Protein 6IWY (pdb70)

B-factor: mean 59.83, std 14.46, range [27.15, 127.88]

Organism: Helicobacter pylori (strain ATCC 700392 / 26695) (NCBI:txid85962)

Structure (mmCIF, N/CA/C/O backbone):
data_6IWY
#
_entry.id   6IWY
#
_cell.length_a   54.510
_cell.length_b   75.891
_cell.length_c   133.096
_cell.angle_alpha   90.00
_cell.angle_beta   90.00
_cell.angle_gamma   90.00
#
_symmetry.space_group_name_H-M   'P 2 2 21'
#
loop_
_entity.id
_entity.type
_entity.pdbx_description
1 polymer 'Flagellar hook-associated protein 2'
2 water water
#
loop_
_atom_site.group_PDB
_atom_site.id
_atom_site.type_symbol
_atom_site.label_atom_id
_atom_site.label_alt_id
_atom_site.label_comp_id
_atom_site.label_asym_id
_atom_site.label_entity_id
_atom_site.label_seq_id
_atom_site.pdbx_PDB_ins_code
_atom_site.Cartn_x
_atom_site.Cartn_y
_atom_site.Cartn_z
_atom_site.occupancy
_atom_site.B_iso_or_equiv
_atom_site.auth_seq_id
_atom_site.auth_comp_id
_atom_site.auth_asym_id
_atom_site.auth_atom_id
_atom_site.pdbx_PDB_model_num
ATOM 1 N N . VAL A 1 12 ? 10.157 60.673 6.385 1.00 85.37 80 VAL A N 1
ATOM 2 C CA . VAL A 1 12 ? 10.915 61.551 7.331 1.00 81.39 80 VAL A CA 1
ATOM 3 C C . VAL A 1 12 ? 12.298 61.951 6.783 1.00 84.07 80 VAL A C 1
ATOM 4 O O . VAL A 1 12 ? 13.053 61.115 6.264 1.00 88.17 80 VAL A O 1
ATOM 6 N N . THR A 1 13 ? 12.630 63.231 6.920 1.00 83.16 81 THR A N 1
ATOM 7 C CA . THR A 1 13 ? 13.924 63.755 6.460 1.00 87.05 81 THR A CA 1
ATOM 8 C C . THR A 1 13 ? 14.921 63.843 7.616 1.00 86.27 81 THR A C 1
ATOM 9 O O . THR A 1 13 ? 14.537 63.977 8.770 1.00 81.65 81 THR A O 1
ATOM 13 N N . GLY A 1 14 ? 16.210 63.777 7.301 1.00 92.01 82 GLY A N 1
ATOM 14 C CA . GLY A 1 14 ? 17.252 63.830 8.333 1.00 93.12 82 GLY A CA 1
ATOM 15 C C . GLY A 1 14 ? 17.238 62.597 9.221 1.00 91.23 82 GLY A C 1
ATOM 16 O O . GLY A 1 14 ? 16.878 61.515 8.764 1.00 92.67 82 GLY A O 1
ATOM 17 N N . ASP A 1 15 ? 17.627 62.755 10.486 1.00 89.24 83 ASP A N 1
ATOM 18 C CA . ASP A 1 15 ? 17.769 61.617 11.404 1.00 88.48 83 ASP A CA 1
ATOM 19 C C . ASP A 1 15 ? 17.134 61.861 12.788 1.00 82.47 83 ASP A C 1
ATOM 20 O O . ASP A 1 15 ? 17.396 61.114 13.729 1.00 82.90 83 ASP A O 1
ATOM 25 N N . ALA A 1 16 ? 16.285 62.876 12.910 1.00 78.40 84 ALA A N 1
ATOM 26 C CA . ALA A 1 16 ? 15.854 63.358 14.216 1.00 73.89 84 ALA A CA 1
ATOM 27 C C . ALA A 1 16 ? 14.680 62.574 14.813 1.00 69.99 84 ALA A C 1
ATOM 28 O O . ALA A 1 16 ? 14.484 62.580 16.044 1.00 67.41 84 ALA A O 1
ATOM 30 N N . LEU A 1 17 ? 13.874 61.942 13.954 1.00 69.70 85 LEU A N 1
ATOM 31 C CA . LEU A 1 17 ? 12.747 61.146 14.424 1.00 67.14 85 LEU A CA 1
ATOM 32 C C . LEU A 1 17 ? 12.268 60.136 13.390 1.00 70.19 85 LEU A C 1
ATOM 33 O O . LEU A 1 17 ? 12.523 60.279 12.189 1.00 72.48 85 LEU A O 1
ATOM 38 N N . SER A 1 18 ? 11.557 59.122 13.878 1.00 70.78 86 SER A N 1
ATOM 39 C CA . SER A 1 18 ? 10.951 58.092 13.023 1.00 75.51 86 SER A CA 1
ATOM 40 C C . SER A 1 18 ? 9.439 57.964 13.280 1.00 75.53 86 SER A C 1
ATOM 41 O O . SER A 1 18 ? 9.026 57.665 14.388 1.00 74.43 86 SER A O 1
ATOM 44 N N . ALA A 1 19 ? 8.634 58.171 12.243 1.00 77.90 87 ALA A N 1
ATOM 45 C CA . ALA A 1 19 ? 7.179 58.143 12.361 1.00 80.02 87 ALA A CA 1
ATOM 46 C C . ALA A 1 19 ? 6.541 56.908 11.707 1.00 87.03 87 ALA A C 1
ATOM 47 O O . ALA A 1 19 ? 7.041 56.414 10.697 1.00 90.57 87 ALA A O 1
ATOM 49 N N . SER A 1 20 ? 5.431 56.436 12.285 1.00 90.28 88 SER A N 1
ATOM 50 C CA . SER A 1 20 ? 4.737 55.209 11.843 1.00 98.67 88 SER A CA 1
ATOM 51 C C . SER A 1 20 ? 3.536 55.571 10.997 1.00 103.44 88 SER A C 1
ATOM 52 O O . SER A 1 20 ? 2.765 56.442 11.378 1.00 102.00 88 SER A O 1
ATOM 54 N N . ASP A 1 29 ? 2.337 66.400 5.227 1.00 95.97 97 ASP A N 1
ATOM 55 C CA . ASP A 1 29 ? 3.466 67.339 5.232 1.00 92.56 97 ASP A CA 1
ATOM 56 C C . ASP A 1 29 ? 3.636 68.045 6.607 1.00 89.13 97 ASP A C 1
ATOM 57 O O . ASP A 1 29 ? 3.055 69.115 6.839 1.00 92.00 97 ASP A O 1
ATOM 62 N N . ILE A 1 30 ? 4.432 67.445 7.501 1.00 83.72 98 ILE A N 1
ATOM 63 C CA . ILE A 1 30 ? 4.485 67.844 8.930 1.00 80.72 98 ILE A CA 1
ATOM 64 C C . ILE A 1 30 ? 5.886 68.225 9.368 1.00 76.95 98 ILE A C 1
ATOM 65 O O . ILE A 1 30 ? 6.804 67.451 9.171 1.00 74.53 98 ILE A O 1
ATOM 70 N N . LYS A 1 31 ? 6.022 69.383 10.017 1.00 77.74 99 LYS A N 1
ATOM 71 C CA . LYS A 1 31 ? 7.322 70.016 10.274 1.00 77.08 99 LYS A CA 1
ATOM 72 C C . LYS A 1 31 ? 7.701 69.997 11.760 1.00 74.68 99 LYS A C 1
ATOM 73 O O . LYS A 1 31 ? 6.980 70.541 12.583 1.00 76.58 99 LYS A O 1
ATOM 75 N N . VAL A 1 32 ? 8.843 69.405 12.110 1.00 72.09 100 VAL A N 1
ATOM 76 C CA . VAL A 1 32 ? 9.158 69.186 13.528 1.00 69.82 100 VAL A CA 1
ATOM 77 C C . VAL A 1 32 ? 10.568 69.612 13.953 1.00 70.79 100 VAL A C 1
ATOM 78 O O . VAL A 1 32 ? 11.558 68.930 13.695 1.00 70.22 100 VAL A O 1
ATOM 82 N N . ASP A 1 33 ? 10.621 70.769 14.614 1.00 74.06 101 ASP A N 1
ATOM 83 C CA . ASP A 1 33 ? 11.812 71.280 15.260 1.00 76.05 101 ASP A CA 1
ATOM 84 C C . ASP A 1 33 ? 11.902 70.536 16.576 1.00 72.55 101 ASP A C 1
ATOM 85 O O . ASP A 1 33 ? 10.958 70.575 17.355 1.00 71.52 101 ASP A O 1
ATOM 87 N N . VAL A 1 34 ? 13.011 69.832 16.806 1.00 71.86 102 VAL A N 1
ATOM 88 C CA . VAL A 1 34 ? 13.214 69.070 18.044 1.00 69.07 102 VAL A CA 1
ATOM 89 C C . VAL A 1 34 ? 14.267 69.748 18.896 1.00 73.20 102 VAL A C 1
ATOM 90 O O . VAL A 1 34 ? 15.452 69.638 18.612 1.00 76.38 102 VAL A O 1
ATOM 94 N N . GLN A 1 35 ? 13.839 70.448 19.940 1.00 75.06 103 GLN A N 1
ATOM 95 C CA . GLN A 1 35 ? 14.767 71.228 20.760 1.00 80.55 103 GLN A CA 1
ATOM 96 C C . GLN A 1 35 ? 15.453 70.373 21.834 1.00 78.39 103 GLN A C 1
ATOM 97 O O . GLN A 1 35 ? 16.654 70.482 22.033 1.00 81.99 103 GLN A O 1
ATOM 103 N N . ASN A 1 36 ? 14.688 69.528 22.526 1.00 73.45 104 ASN A N 1
ATOM 104 C CA . ASN A 1 36 ? 15.255 68.625 23.536 1.00 71.59 104 ASN A CA 1
ATOM 105 C C . ASN A 1 36 ? 14.677 67.220 23.433 1.00 65.62 104 ASN A C 1
ATOM 106 O O . ASN A 1 36 ? 13.612 67.038 22.897 1.00 64.10 104 ASN A O 1
ATOM 111 N N . LEU A 1 37 ? 15.419 66.238 23.919 1.00 64.37 105 LEU A N 1
ATOM 112 C CA . LEU A 1 37 ? 14.959 64.874 24.032 1.00 60.76 105 LEU A CA 1
ATOM 113 C C . LEU A 1 37 ? 14.700 64.557 25.491 1.00 59.61 105 LEU A C 1
ATOM 114 O O . LEU A 1 37 ? 15.387 65.060 26.382 1.00 61.95 105 LEU A O 1
ATOM 119 N N . ALA A 1 38 ? 13.720 63.705 25.727 1.00 57.08 106 ALA A N 1
ATOM 120 C CA . ALA A 1 38 ? 13.425 63.221 27.065 1.00 56.72 106 ALA A CA 1
ATOM 121 C C . ALA A 1 38 ? 14.576 62.326 27.549 1.00 57.73 106 ALA A C 1
ATOM 122 O O . ALA A 1 38 ? 15.154 61.590 26.761 1.00 57.50 106 ALA A O 1
ATOM 124 N N . GLN A 1 39 ? 14.890 62.429 28.844 1.00 55.44 107 GLN A N 1
ATOM 125 C CA . GLN A 1 39 ? 16.061 61.806 29.474 1.00 53.73 107 GLN A CA 1
ATOM 126 C C . GLN A 1 39 ? 15.685 61.214 30.827 1.00 52.54 107 GLN A C 1
ATOM 127 O O . GLN A 1 39 ? 14.848 61.751 31.525 1.00 52.79 107 GLN A O 1
ATOM 133 N N . GLY A 1 40 ? 16.302 60.107 31.195 1.00 52.20 108 GLY A N 1
ATOM 134 C CA . GLY A 1 40 ? 16.289 59.640 32.577 1.00 51.25 108 GLY A CA 1
ATOM 135 C C . GLY A 1 40 ? 17.431 60.306 33.353 1.00 49.56 108 GLY A C 1
ATOM 136 O O . GLY A 1 40 ? 18.233 61.039 32.789 1.00 48.11 108 GLY A O 1
ATOM 137 N N . ASP A 1 41 ? 17.505 60.019 34.647 1.00 49.14 109 ASP A N 1
ATOM 138 C CA . ASP A 1 41 ? 18.494 60.608 35.536 1.00 48.47 109 ASP A CA 1
ATOM 139 C C . ASP A 1 41 ? 19.713 59.685 35.615 1.00 47.90 109 ASP A C 1
ATOM 140 O O . ASP A 1 41 ? 19.570 58.473 35.577 1.00 49.75 109 ASP A O 1
ATOM 145 N N . ILE A 1 42 ? 20.913 60.230 35.732 1.00 46.58 110 ILE A N 1
ATOM 146 C CA . ILE A 1 42 ? 22.082 59.379 35.913 1.00 46.25 110 ILE A CA 1
ATOM 147 C C . ILE A 1 42 ? 22.935 59.959 37.001 1.00 45.05 110 ILE A C 1
ATOM 148 O O . ILE A 1 42 ? 23.390 61.070 36.872 1.00 45.40 110 ILE A O 1
ATOM 153 N N . ASN A 1 43 ? 23.154 59.196 38.063 1.00 44.84 111 ASN A N 1
ATOM 154 C CA . ASN A 1 43 ? 23.892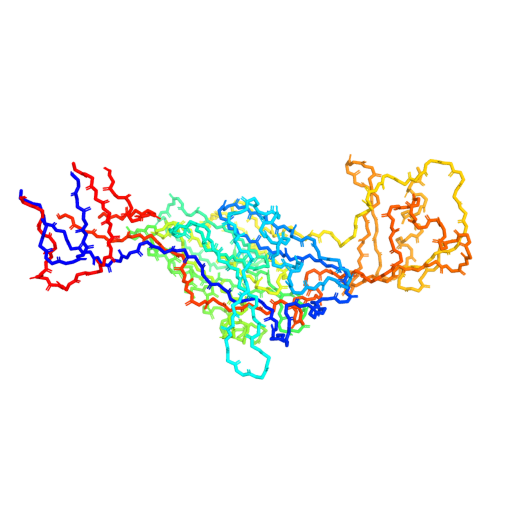 59.685 39.216 1.00 43.76 111 ASN A CA 1
ATOM 155 C C . ASN A 1 43 ? 24.946 58.722 39.620 1.00 44.66 111 ASN A C 1
ATOM 156 O O . ASN A 1 43 ? 24.765 57.485 39.513 1.00 46.96 111 ASN A O 1
ATOM 161 N N . GLU A 1 44 ? 26.041 59.268 40.109 1.00 43.95 112 GLU A N 1
ATOM 162 C CA . GLU A 1 44 ? 27.022 58.461 40.784 1.00 44.78 112 GLU A CA 1
ATOM 163 C C . GLU A 1 44 ? 26.687 58.553 42.238 1.00 44.45 112 GLU A C 1
ATOM 164 O O . GLU A 1 44 ? 26.372 59.619 42.707 1.00 44.19 112 GLU A O 1
ATOM 170 N N . LEU A 1 45 ? 26.792 57.453 42.952 1.00 45.46 113 LEU A N 1
ATOM 171 C CA . LEU A 1 45 ? 26.609 57.458 44.392 1.00 46.13 113 LEU A CA 1
ATOM 172 C C . LEU A 1 45 ? 27.715 56.589 45.017 1.00 47.86 113 LEU A C 1
ATOM 173 O O . LEU A 1 45 ? 27.915 55.468 44.600 1.00 49.61 113 LEU A O 1
ATOM 178 N N . GLY A 1 46 ? 28.442 57.116 45.995 1.00 48.13 114 GLY A N 1
ATOM 179 C CA . GLY A 1 46 ? 29.353 56.305 46.770 1.00 49.12 114 GLY A CA 1
ATOM 180 C C . GLY A 1 46 ? 30.729 56.430 46.190 1.00 49.90 114 GLY A C 1
ATOM 181 O O . GLY A 1 46 ? 30.921 57.132 45.186 1.00 49.33 114 GLY A O 1
ATOM 182 N N . ALA A 1 47 ? 31.683 55.741 46.822 1.00 51.14 115 ALA A N 1
ATOM 183 C CA . ALA A 1 47 ? 33.105 55.948 46.556 1.00 52.07 115 ALA A CA 1
ATOM 184 C C . ALA A 1 47 ? 33.545 55.010 45.449 1.00 53.57 115 ALA A C 1
ATOM 185 O O . ALA A 1 47 ? 32.711 54.325 44.881 1.00 54.14 115 ALA A O 1
ATOM 187 N N . LYS A 1 48 ? 34.838 55.010 45.131 1.00 54.93 116 LYS A N 1
ATOM 188 C CA . LYS A 1 48 ? 35.397 54.081 44.177 1.00 56.56 116 LYS A CA 1
ATOM 189 C C . LYS A 1 48 ? 35.751 52.765 44.861 1.00 58.72 116 LYS A C 1
ATOM 190 O O . LYS A 1 48 ? 36.346 52.764 45.936 1.00 59.41 116 LYS A O 1
ATOM 196 N N . PHE A 1 49 ? 35.416 51.645 44.218 1.00 60.05 117 PHE A N 1
ATOM 197 C CA . PHE A 1 49 ? 35.837 50.296 44.675 1.00 62.31 117 PHE A CA 1
ATOM 198 C C . PHE A 1 49 ? 36.733 49.492 43.673 1.00 64.40 117 PHE A C 1
ATOM 199 O O . PHE A 1 49 ? 36.617 49.605 42.445 1.00 63.90 117 PHE A O 1
ATOM 207 N N . SER A 1 50 ? 37.620 48.679 44.240 1.00 66.26 118 SER A N 1
ATOM 208 C CA . SER A 1 50 ? 38.466 47.761 43.492 1.00 69.06 118 SER A CA 1
ATOM 209 C C . SER A 1 50 ? 37.714 46.582 42.917 1.00 69.91 118 SER A C 1
ATOM 210 O O . SER A 1 50 ? 38.177 45.936 42.005 1.00 71.77 118 SER A O 1
ATOM 213 N N . SER A 1 51 ? 36.562 46.279 43.473 1.00 69.11 119 SER A N 1
ATOM 214 C CA . SER A 1 51 ? 35.838 45.095 43.070 1.00 71.13 119 SER A CA 1
ATOM 215 C C . SER A 1 51 ? 34.391 45.256 43.481 1.00 69.32 119 SER A C 1
ATOM 216 O O . SER A 1 51 ? 34.100 45.857 44.521 1.00 67.01 119 SER A O 1
ATOM 219 N N . ARG A 1 52 ? 33.491 44.712 42.665 1.00 70.25 120 ARG A N 1
ATOM 220 C CA . ARG A 1 52 ? 32.087 44.606 43.046 1.00 69.37 120 ARG A CA 1
ATOM 221 C C . ARG A 1 52 ? 31.985 43.882 44.392 1.00 70.90 120 ARG A C 1
ATOM 222 O O . ARG A 1 52 ? 31.131 44.198 45.182 1.00 70.49 120 ARG A O 1
ATOM 226 N N . ASP A 1 53 ? 32.869 42.939 44.680 1.00 74.20 121 ASP A N 1
ATOM 227 C CA . ASP A 1 53 ? 32.801 42.202 45.954 1.00 76.33 121 ASP A CA 1
ATOM 228 C C . ASP A 1 53 ? 33.295 42.941 47.213 1.00 74.85 121 ASP A C 1
ATOM 229 O O . ASP A 1 53 ? 33.077 42.463 48.310 1.00 76.21 121 ASP A O 1
ATOM 234 N N . ASP A 1 54 ? 33.949 44.088 47.091 1.00 72.77 122 ASP A N 1
ATOM 235 C CA . ASP A 1 54 ? 34.411 44.786 48.299 1.00 71.98 122 ASP A CA 1
ATOM 236 C C . ASP A 1 54 ? 33.237 45.301 49.153 1.00 69.67 122 ASP A C 1
ATOM 237 O O . ASP A 1 54 ? 32.150 45.627 48.654 1.00 67.52 122 ASP A O 1
ATOM 242 N N . ILE A 1 55 ? 33.492 45.391 50.453 1.00 69.66 123 ILE A N 1
ATOM 243 C CA . ILE A 1 55 ? 32.501 45.824 51.413 1.00 67.29 123 ILE A CA 1
ATOM 244 C C . ILE A 1 55 ? 32.150 47.279 51.169 1.00 64.08 123 ILE A C 1
ATOM 245 O O . ILE A 1 55 ? 33.023 48.155 51.170 1.00 63.10 123 ILE A O 1
ATOM 250 N N . PHE A 1 56 ? 30.859 47.520 50.927 1.00 62.55 124 PHE A N 1
ATOM 251 C CA . PHE A 1 56 ? 30.328 48.870 50.786 1.00 59.15 124 PHE A CA 1
ATOM 252 C C . PHE A 1 56 ? 30.257 49.594 52.134 1.00 58.38 124 PHE A C 1
ATOM 253 O O . PHE A 1 56 ? 30.700 50.716 52.245 1.00 58.14 124 PHE A O 1
ATOM 261 N N . SER A 1 57 ? 29.690 48.962 53.151 1.00 59.79 125 SER A N 1
ATOM 262 C CA . SER A 1 57 ? 29.530 49.588 54.473 1.00 59.06 125 SER A CA 1
ATOM 263 C C . SER A 1 57 ? 29.675 48.570 55.589 1.00 61.31 125 SER A C 1
ATOM 264 O O . SER A 1 57 ? 29.133 47.486 55.493 1.00 62.96 125 SER A O 1
ATOM 267 N N . GLN A 1 58 ? 30.386 48.949 56.648 1.00 61.63 126 GLN A N 1
ATOM 268 C CA . GLN A 1 58 ? 30.561 48.114 57.828 1.00 64.13 126 GLN A CA 1
ATOM 269 C C . GLN A 1 58 ? 29.527 48.407 58.893 1.00 63.53 126 GLN A C 1
ATOM 270 O O . GLN A 1 58 ? 29.652 47.920 60.016 1.00 65.75 126 GLN A O 1
ATOM 276 N N . VAL A 1 59 ? 28.517 49.206 58.559 1.00 60.56 127 VAL A N 1
ATOM 277 C CA . VAL A 1 59 ? 27.503 49.601 59.533 1.00 60.17 127 VAL A CA 1
ATOM 278 C C . VAL A 1 59 ? 26.138 49.491 58.866 1.00 59.41 127 VAL A C 1
ATOM 279 O O . VAL A 1 59 ? 26.050 49.599 57.647 1.00 58.45 127 VAL A O 1
ATOM 283 N N . ASP A 1 60 ? 25.086 49.253 59.642 1.00 60.31 128 ASP A N 1
ATOM 284 C CA . ASP A 1 60 ? 23.725 49.359 59.119 1.00 59.97 128 ASP A CA 1
ATOM 285 C C . ASP A 1 60 ? 23.360 50.827 58.926 1.00 58.15 128 ASP A C 1
ATOM 286 O O . ASP A 1 60 ? 23.704 51.704 59.754 1.00 57.71 128 ASP A O 1
ATOM 291 N N . THR A 1 61 ? 22.623 51.087 57.852 1.00 56.66 129 THR A N 1
ATOM 292 C CA . THR A 1 61 ? 22.215 52.432 57.549 1.00 54.52 129 THR A CA 1
ATOM 293 C C . THR A 1 61 ? 21.168 52.416 56.450 1.00 53.92 129 THR A C 1
ATOM 294 O O . THR A 1 61 ? 20.790 51.355 55.985 1.00 54.83 129 THR A O 1
ATOM 298 N N . THR A 1 62 ? 20.700 53.602 56.065 1.00 53.08 130 THR A N 1
ATOM 299 C CA . THR A 1 62 ? 19.560 53.765 55.176 1.00 53.10 130 THR A CA 1
ATOM 300 C C . THR A 1 62 ? 19.951 54.721 54.099 1.00 51.04 130 THR A C 1
ATOM 301 O O . THR A 1 62 ? 20.421 55.795 54.412 1.00 49.65 130 THR A O 1
ATOM 305 N N . LEU A 1 63 ? 19.756 54.357 52.840 1.00 50.88 131 LEU A N 1
ATOM 306 C CA . LEU A 1 63 ? 19.944 55.314 51.768 1.00 49.51 131 LEU A CA 1
ATOM 307 C C . LEU A 1 63 ? 18.593 55.913 51.484 1.00 50.03 131 LEU A C 1
ATOM 308 O O . LEU A 1 63 ? 17.677 55.203 51.141 1.00 51.39 131 LEU A O 1
ATOM 313 N N . LYS A 1 64 ? 18.495 57.227 51.635 1.00 49.50 132 LYS A N 1
ATOM 314 C CA . LYS A 1 64 ? 17.262 57.977 51.429 1.00 49.90 132 LYS A CA 1
ATOM 315 C C . LYS A 1 64 ? 17.311 58.724 50.108 1.00 48.63 132 LYS A C 1
ATOM 316 O O . LYS A 1 64 ? 18.235 59.519 49.871 1.00 47.91 132 LYS A O 1
ATOM 322 N N . PHE A 1 65 ? 16.313 58.536 49.261 1.00 48.48 133 PHE A N 1
ATOM 323 C CA . PHE A 1 65 ? 16.152 59.449 48.126 1.00 47.41 133 PHE A CA 1
ATOM 324 C C . PHE A 1 65 ? 14.714 59.517 47.721 1.00 47.97 133 PHE A C 1
ATOM 325 O O . PHE A 1 65 ? 13.920 58.695 48.168 1.00 50.31 133 PHE A O 1
ATOM 333 N N . TYR A 1 66 ? 14.404 60.472 46.851 1.00 46.98 134 TYR A N 1
ATOM 334 C CA . TYR A 1 66 ? 13.032 60.821 46.463 1.00 48.44 134 TYR A CA 1
ATOM 335 C C . TYR A 1 66 ? 12.925 61.036 44.961 1.00 49.06 134 TYR A C 1
ATOM 336 O O . TYR A 1 66 ? 13.667 61.824 44.383 1.00 48.82 134 TYR A O 1
ATOM 345 N N . THR A 1 67 ? 11.977 60.347 44.338 1.00 50.96 135 THR A N 1
ATOM 346 C CA . THR A 1 67 ? 11.723 60.488 42.928 1.00 50.96 135 THR A CA 1
ATOM 347 C C . THR A 1 67 ? 10.339 59.939 42.631 1.00 53.55 135 THR A C 1
ATOM 348 O O . THR A 1 67 ? 9.759 59.216 43.460 1.00 54.24 135 THR A O 1
ATOM 352 N N . GLN A 1 68 ? 9.798 60.292 41.470 1.00 54.93 136 GLN A N 1
ATOM 353 C CA . GLN A 1 68 ? 8.428 59.886 41.097 1.00 58.01 136 GLN A CA 1
ATOM 354 C C . GLN A 1 68 ? 7.463 60.118 42.252 1.00 59.65 136 GLN A C 1
ATOM 355 O O . GLN A 1 68 ? 6.589 59.307 42.523 1.00 62.36 136 GLN A O 1
ATOM 357 N N . ASN A 1 69 ? 7.639 61.227 42.946 1.00 59.29 137 ASN A N 1
ATOM 358 C CA . ASN A 1 69 ? 6.809 61.580 44.078 1.00 60.91 137 ASN A CA 1
ATOM 359 C C . ASN A 1 69 ? 6.787 60.550 45.182 1.00 61.07 137 ASN A C 1
ATOM 360 O O . ASN A 1 69 ? 5.802 60.440 45.905 1.00 64.03 137 ASN A O 1
ATOM 365 N N . LYS A 1 70 ? 7.871 59.814 45.343 1.00 59.26 138 LYS A N 1
ATOM 366 C CA . LYS A 1 70 ? 7.951 58.794 46.391 1.00 59.97 138 LYS A CA 1
ATOM 367 C C . LYS A 1 70 ? 9.293 58.842 47.156 1.00 57.18 138 LYS A C 1
ATOM 368 O O . LYS A 1 70 ? 10.381 58.920 46.576 1.00 53.81 138 LYS A O 1
ATOM 374 N N . ASP A 1 71 ? 9.181 58.828 48.474 1.00 57.64 139 ASP A N 1
ATOM 375 C CA . ASP A 1 71 ? 10.327 58.705 49.340 1.00 56.87 139 ASP A CA 1
ATOM 376 C C . ASP A 1 71 ? 10.703 57.250 49.344 1.00 56.73 139 ASP A C 1
ATOM 377 O O . ASP A 1 71 ? 9.836 56.427 49.542 1.00 59.63 139 ASP A O 1
ATOM 382 N N . TYR A 1 72 ? 11.962 56.920 49.110 1.00 54.50 140 TYR A N 1
ATOM 383 C CA . TYR A 1 72 ? 12.420 55.564 49.352 1.00 55.18 140 TYR A CA 1
ATOM 384 C C . TYR A 1 72 ? 13.503 55.562 50.417 1.00 54.71 140 TYR A C 1
ATOM 385 O O . TYR A 1 72 ? 14.316 56.464 50.494 1.00 54.43 140 TYR A O 1
ATOM 394 N N . ALA A 1 73 ? 13.497 54.536 51.243 1.00 56.47 141 ALA A N 1
ATOM 395 C CA . ALA A 1 73 ? 14.550 54.284 52.200 1.00 56.14 141 ALA A CA 1
ATOM 396 C C . ALA A 1 73 ? 15.046 52.831 51.946 1.00 57.51 141 ALA A C 1
ATOM 397 O O . ALA A 1 73 ? 14.341 51.856 52.255 1.00 59.96 141 ALA A O 1
ATOM 399 N N . VAL A 1 74 ? 16.222 52.712 51.349 1.00 56.07 142 VAL A N 1
ATOM 400 C CA . VAL A 1 74 ? 16.867 51.441 51.107 1.00 57.66 142 VAL A CA 1
ATOM 401 C C . VAL A 1 74 ? 17.677 51.105 52.357 1.00 59.30 142 VAL A C 1
ATOM 402 O O . VAL A 1 74 ? 18.470 51.920 52.832 1.00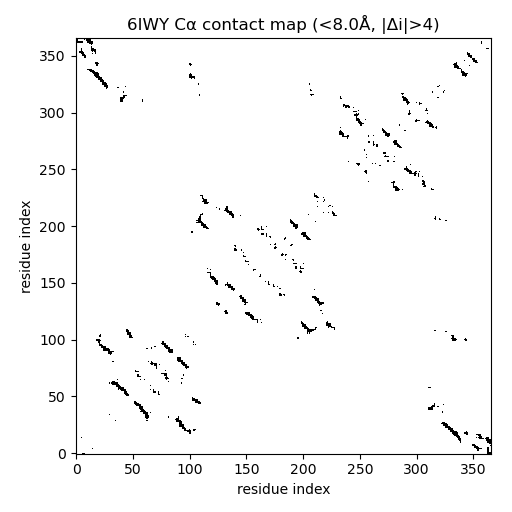 57.97 142 VAL A O 1
ATOM 406 N N . ASN A 1 75 ? 17.442 49.927 52.927 1.00 62.73 143 ASN A N 1
ATOM 407 C CA . ASN A 1 75 ? 18.170 49.513 54.115 1.00 63.92 143 ASN A CA 1
ATOM 408 C C . ASN A 1 75 ? 19.468 48.944 53.650 1.00 64.26 143 ASN A C 1
ATOM 409 O O . ASN A 1 75 ? 19.513 48.265 52.633 1.00 66.18 143 ASN A O 1
ATOM 414 N N . ILE A 1 76 ? 20.540 49.227 54.369 1.00 63.53 144 ILE A N 1
ATOM 415 C CA . ILE A 1 76 ? 21.840 48.682 54.020 1.00 63.08 144 ILE A CA 1
ATOM 416 C C . ILE A 1 76 ? 22.405 48.007 55.271 1.00 64.70 144 ILE A C 1
ATOM 417 O O . ILE A 1 76 ? 22.340 48.578 56.370 1.00 65.02 144 ILE A O 1
ATOM 422 N N . LYS A 1 77 ? 22.909 46.785 55.139 1.00 65.62 145 LYS A N 1
ATOM 423 C CA . LYS A 1 77 ? 23.333 46.044 56.327 1.00 67.21 145 LYS A CA 1
ATOM 424 C C . LYS A 1 77 ? 24.853 46.095 56.468 1.00 66.46 145 LYS A C 1
ATOM 425 O O . LYS A 1 77 ? 25.558 46.211 55.493 1.00 65.23 145 LYS A O 1
ATOM 431 N N . ALA A 1 78 ? 25.342 45.988 57.696 1.00 67.22 146 ALA A N 1
ATOM 432 C CA . ALA A 1 78 ? 26.775 45.892 57.960 1.00 67.78 146 ALA A CA 1
ATOM 433 C C . ALA A 1 78 ? 27.417 44.759 57.142 1.00 69.74 146 ALA A C 1
ATOM 434 O O . ALA A 1 78 ? 26.942 43.622 57.151 1.00 72.13 146 ALA A O 1
ATOM 436 N N . GLY A 1 79 ? 28.482 45.086 56.423 1.00 68.93 147 GLY A N 1
ATOM 437 C CA . GLY A 1 79 ? 29.227 44.095 55.656 1.00 71.42 147 GLY A CA 1
ATOM 438 C C . GLY A 1 79 ? 28.758 43.831 54.235 1.00 71.08 147 GLY A C 1
ATOM 439 O O . GLY A 1 79 ? 29.385 43.060 53.522 1.00 72.70 147 GLY A O 1
ATOM 440 N N . MET A 1 80 ? 27.657 44.453 53.824 1.00 69.57 148 MET A N 1
ATOM 441 C CA . MET A 1 80 ? 27.194 44.391 52.417 1.00 69.39 148 MET A CA 1
ATOM 442 C C . MET A 1 80 ? 28.294 44.787 51.391 1.00 68.35 148 MET A C 1
ATOM 443 O O . MET A 1 80 ? 29.074 45.734 51.607 1.00 65.98 148 MET A O 1
ATOM 448 N N . THR A 1 81 ? 28.323 44.074 50.267 1.00 69.54 149 THR A N 1
ATOM 449 C CA . THR A 1 81 ? 29.201 44.423 49.137 1.00 68.86 149 THR A CA 1
ATOM 450 C C . THR A 1 81 ? 28.559 45.444 48.206 1.00 65.83 149 THR A C 1
ATOM 451 O O . THR A 1 81 ? 27.323 45.544 48.130 1.00 65.30 149 THR A O 1
ATOM 455 N N . LEU A 1 82 ? 29.404 46.180 47.477 1.00 64.03 150 LEU A N 1
ATOM 456 C CA . LEU A 1 82 ? 28.964 47.111 46.426 1.00 60.99 150 LEU A CA 1
ATOM 457 C C . LEU A 1 82 ? 27.932 46.456 45.521 1.00 61.98 150 LEU A C 1
ATOM 458 O O . LEU A 1 82 ? 26.907 47.068 45.195 1.00 60.61 150 LEU A O 1
ATOM 463 N N . GLY A 1 83 ? 28.192 45.212 45.126 1.00 64.38 151 GLY A N 1
ATOM 464 C CA . GLY A 1 83 ? 27.239 44.458 44.334 1.00 66.23 151 GLY A CA 1
ATOM 465 C C . GLY A 1 83 ? 25.907 44.298 45.059 1.00 66.82 151 GLY A C 1
ATOM 466 O O . GLY A 1 83 ? 24.839 44.537 44.476 1.00 66.30 151 GLY A O 1
ATOM 467 N N . ASP A 1 84 ? 25.967 43.880 46.323 1.00 67.95 152 ASP A N 1
ATOM 468 C CA . ASP A 1 84 ? 24.772 43.820 47.152 1.00 68.48 152 ASP A CA 1
ATOM 469 C C . ASP A 1 84 ? 23.989 45.146 47.120 1.00 65.22 152 ASP A C 1
ATOM 470 O O . ASP A 1 84 ? 22.790 45.149 46.842 1.00 65.95 152 ASP A O 1
ATOM 475 N N . VAL A 1 85 ? 24.649 46.270 47.401 1.00 62.06 153 VAL A N 1
ATOM 476 C CA . VAL A 1 85 ? 23.923 47.543 47.492 1.00 58.78 153 VAL A CA 1
ATOM 477 C C . VAL A 1 85 ? 23.283 47.924 46.159 1.00 57.21 153 VAL A C 1
ATOM 478 O O . VAL A 1 85 ? 22.194 48.464 46.123 1.00 57.33 153 VAL A O 1
ATOM 482 N N . ALA A 1 86 ? 23.964 47.634 45.067 1.00 56.60 154 ALA A N 1
ATOM 483 C CA . ALA A 1 86 ? 23.441 47.945 43.750 1.00 55.40 154 ALA A CA 1
ATOM 484 C C . ALA A 1 86 ? 22.101 47.260 43.568 1.00 56.80 154 ALA A C 1
ATOM 485 O O . ALA A 1 86 ? 21.132 47.869 43.132 1.00 55.54 154 ALA A O 1
ATOM 487 N N . GLN A 1 87 ? 22.056 45.977 43.906 1.00 59.41 155 GLN A N 1
ATOM 488 C CA . GLN A 1 87 ? 20.859 45.181 43.701 1.00 61.80 155 GLN A CA 1
ATOM 489 C C . GLN A 1 87 ? 19.732 45.588 44.657 1.00 61.68 155 GLN A C 1
ATOM 490 O O . GLN A 1 87 ? 18.488 45.514 44.339 1.00 61.90 155 GLN A O 1
ATOM 496 N N . SER A 1 88 ? 20.158 45.975 45.860 1.00 60.36 156 SER A N 1
ATOM 497 C CA . SER A 1 88 ? 19.195 46.281 46.870 1.00 59.74 156 SER A CA 1
ATOM 498 C C . SER A 1 88 ? 18.488 47.592 46.489 1.00 56.95 156 SER A C 1
ATOM 499 O O . SER A 1 88 ? 17.320 47.733 46.804 1.00 57.46 156 SER A O 1
ATOM 502 N N . ILE A 1 89 ? 19.173 48.513 45.781 1.00 54.18 157 ILE A N 1
ATOM 503 C CA . ILE A 1 89 ? 18.525 49.737 45.267 1.00 51.84 157 ILE A CA 1
ATOM 504 C C . ILE A 1 89 ? 17.446 49.370 44.271 1.00 53.64 157 ILE A C 1
ATOM 505 O O . ILE A 1 89 ? 16.305 49.828 44.370 1.00 53.68 157 ILE A O 1
ATOM 510 N N . THR A 1 90 ? 17.815 48.522 43.325 1.00 55.28 158 THR A N 1
ATOM 511 C CA . THR A 1 90 ? 16.873 47.959 42.363 1.00 58.35 158 THR A CA 1
ATOM 512 C C . THR A 1 90 ? 15.662 47.242 43.011 1.00 61.44 158 THR A C 1
ATOM 513 O O . THR A 1 90 ? 14.496 47.412 42.576 1.00 62.85 158 THR A O 1
ATOM 517 N N . ASP A 1 91 ? 15.936 46.444 44.043 1.00 62.65 159 ASP A N 1
ATOM 518 C CA . ASP A 1 91 ? 14.871 45.700 44.747 1.00 65.33 159 ASP A CA 1
ATOM 519 C C . ASP A 1 91 ? 13.972 46.609 45.616 1.00 64.14 159 ASP A C 1
ATOM 520 O O . ASP A 1 91 ? 12.771 46.413 45.678 1.00 65.81 159 ASP A O 1
ATOM 525 N N . ALA A 1 92 ? 14.550 47.589 46.304 1.00 61.49 160 ALA A N 1
ATOM 526 C CA . ALA A 1 92 ? 13.735 48.546 47.049 1.00 61.10 160 ALA A CA 1
ATOM 527 C C . ALA A 1 92 ? 12.694 49.242 46.157 1.00 61.50 160 ALA A C 1
ATOM 528 O O . ALA A 1 92 ? 11.558 49.437 46.576 1.00 62.89 160 ALA A O 1
ATOM 530 N N . THR A 1 93 ? 13.100 49.607 44.940 1.00 60.60 161 THR A N 1
ATOM 531 C CA . THR A 1 93 ? 12.305 50.449 44.049 1.00 60.15 161 THR A CA 1
ATOM 532 C C . THR A 1 93 ? 11.478 49.681 43.018 1.00 63.46 161 THR A C 1
ATOM 533 O O . THR A 1 93 ? 10.786 50.297 42.209 1.00 63.68 161 THR A O 1
ATOM 537 N N . ASN A 1 94 ? 11.553 48.346 43.021 1.00 66.64 162 ASN A N 1
ATOM 538 C CA . ASN A 1 94 ? 10.880 47.519 41.990 1.00 69.86 162 ASN A CA 1
ATOM 539 C C . ASN A 1 94 ? 11.412 47.799 40.582 1.00 69.12 162 ASN A C 1
ATOM 540 O O . ASN A 1 94 ? 10.671 47.707 39.597 1.00 71.47 162 ASN A O 1
ATOM 545 N N . GLY A 1 95 ? 12.681 48.153 40.476 1.00 65.70 163 GLY A N 1
ATOM 546 C CA . GLY A 1 95 ? 13.243 48.394 39.169 1.00 65.34 163 GLY A CA 1
ATOM 547 C C . GLY A 1 95 ? 12.975 49.780 38.577 1.00 63.79 163 GLY A C 1
ATOM 548 O O . GLY A 1 95 ? 13.318 50.026 37.418 1.00 63.76 163 GLY A O 1
ATOM 549 N N . GLU A 1 96 ? 12.407 50.699 39.363 1.00 62.30 164 GLU A N 1
ATOM 550 C CA . GLU A 1 96 ? 12.110 52.044 38.869 1.00 60.36 164 GLU A CA 1
ATOM 551 C C . GLU A 1 96 ? 13.357 52.907 38.926 1.00 57.05 164 GLU A C 1
ATOM 552 O O . GLU A 1 96 ? 13.540 53.842 38.122 1.00 54.79 164 GLU A O 1
ATOM 558 N N . VAL A 1 97 ? 14.180 52.617 39.924 1.00 55.84 165 VAL A N 1
ATOM 559 C CA . VAL A 1 97 ? 15.489 53.211 40.034 1.00 53.84 165 VAL A CA 1
ATOM 560 C C . VAL A 1 97 ? 16.439 52.060 40.016 1.00 54.84 165 VAL A C 1
ATOM 561 O O . VAL A 1 97 ? 16.282 51.129 40.780 1.00 56.95 165 VAL A O 1
ATOM 565 N N . MET A 1 98 ? 17.409 52.118 39.120 1.00 54.60 166 MET A N 1
ATOM 566 C CA . MET A 1 98 ? 18.292 51.014 38.891 1.00 55.73 166 MET A CA 1
ATOM 567 C C . MET A 1 98 ? 19.596 51.370 39.547 1.00 54.11 166 MET A C 1
ATOM 568 O O . MET A 1 98 ? 20.191 52.425 39.272 1.00 51.71 166 MET A O 1
ATOM 573 N N . GLY A 1 99 ? 20.008 50.499 40.460 1.00 55.44 167 GLY A N 1
ATOM 574 C CA . GLY A 1 99 ? 21.367 50.509 41.019 1.00 54.76 167 GLY A CA 1
ATOM 575 C C . GLY A 1 99 ? 22.272 49.638 40.182 1.00 56.20 167 GLY A C 1
ATOM 576 O O . GLY A 1 99 ? 22.159 48.430 40.201 1.00 58.42 167 GLY A O 1
ATOM 577 N N . ILE A 1 100 ? 23.182 50.289 39.472 1.00 56.00 168 ILE A N 1
ATOM 578 C CA . ILE A 1 100 ? 24.008 49.713 38.425 1.00 57.81 168 ILE A CA 1
ATOM 579 C C . ILE A 1 100 ? 25.459 50.063 38.717 1.00 57.88 168 ILE A C 1
ATOM 580 O O . ILE A 1 100 ? 25.740 51.185 39.165 1.00 57.67 168 ILE A O 1
ATOM 585 N N . VAL A 1 101 ? 26.369 49.141 38.406 1.00 60.00 169 VAL A N 1
ATOM 586 C CA . VAL A 1 101 ? 27.808 49.304 38.603 1.00 59.72 169 VAL A CA 1
ATOM 587 C C . VAL A 1 101 ? 28.495 49.487 37.252 1.00 60.53 169 VAL A C 1
ATOM 588 O O . VAL A 1 101 ? 28.334 48.663 36.344 1.00 62.60 169 VAL A O 1
ATOM 592 N N . MET A 1 102 ? 29.295 50.539 37.136 1.00 58.84 170 MET A N 1
ATOM 593 C CA . MET A 1 102 ? 29.887 50.938 35.870 1.00 59.01 170 MET A CA 1
ATOM 594 C C . MET A 1 102 ? 31.365 51.096 36.131 1.00 59.76 170 MET A C 1
ATOM 595 O O . MET A 1 102 ? 31.751 51.654 37.153 1.00 58.38 170 MET A O 1
ATOM 600 N N . LYS A 1 103 ? 32.190 50.540 35.240 1.00 62.15 171 LYS A N 1
ATOM 601 C CA . LYS A 1 103 ? 33.609 50.835 35.249 1.00 62.90 171 LYS A CA 1
ATOM 602 C C . LYS A 1 103 ? 33.845 52.312 34.869 1.00 60.78 171 LYS A C 1
ATOM 603 O O . LYS A 1 103 ? 33.249 52.831 33.927 1.00 59.59 171 LYS A O 1
ATOM 609 N N . THR A 1 104 ? 34.717 52.978 35.608 1.00 60.07 172 THR A N 1
ATOM 610 C CA . THR A 1 104 ? 35.188 54.286 35.209 1.00 59.48 172 THR A CA 1
ATOM 611 C C . THR A 1 104 ? 36.706 54.343 35.315 1.00 61.22 172 THR A C 1
ATOM 612 O O . THR A 1 104 ? 37.399 53.390 34.968 1.00 64.55 172 THR A O 1
ATOM 616 N N . GLY A 1 105 ? 37.230 55.465 35.776 1.00 60.38 173 GLY A N 1
ATOM 617 C CA . GLY A 1 105 ? 38.632 55.735 35.638 1.00 62.10 173 GLY A CA 1
ATOM 618 C C . GLY A 1 105 ? 39.365 55.576 36.934 1.00 62.73 173 GLY A C 1
ATOM 619 O O . GLY A 1 105 ? 38.817 55.764 38.003 1.00 60.64 173 GLY A O 1
ATOM 620 N N . GLY A 1 106 ? 40.635 55.247 36.822 1.00 65.73 174 GLY A N 1
ATOM 621 C CA . GLY A 1 106 ? 41.482 55.248 37.971 1.00 67.42 174 GLY A CA 1
ATOM 622 C C . GLY A 1 106 ? 41.642 53.866 38.520 1.00 69.81 174 GLY A C 1
ATOM 623 O O . GLY A 1 106 ? 41.195 52.875 37.934 1.00 70.47 174 GLY A O 1
ATOM 624 N N . ASN A 1 107 ? 42.288 53.826 39.671 1.00 71.50 175 ASN A N 1
ATOM 625 C CA . ASN A 1 107 ? 42.830 52.596 40.186 1.00 74.48 175 ASN A CA 1
ATOM 626 C C . ASN A 1 107 ? 41.736 51.671 40.702 1.00 73.81 175 ASN A C 1
ATOM 627 O O . ASN A 1 107 ? 41.810 50.464 40.496 1.00 76.36 175 ASN A O 1
ATOM 632 N N . ASP A 1 108 ? 40.742 52.263 41.366 1.00 70.76 176 ASP A N 1
ATOM 633 C CA . ASP A 1 108 ? 39.496 51.619 41.728 1.00 69.39 176 ASP A CA 1
ATOM 634 C C . ASP A 1 108 ? 38.441 51.954 40.682 1.00 66.69 176 ASP A C 1
ATOM 635 O O . ASP A 1 108 ? 37.848 53.020 40.731 1.00 64.36 176 ASP A O 1
ATOM 640 N N . PRO A 1 109 ? 38.188 51.051 39.736 1.00 67.30 177 PRO A N 1
ATOM 641 C CA . PRO A 1 109 ? 37.312 51.447 38.632 1.00 65.41 177 PRO A CA 1
ATOM 642 C C . PRO A 1 109 ? 35.839 51.482 38.928 1.00 63.07 177 PRO A C 1
ATOM 643 O O . PRO A 1 109 ? 35.103 52.205 38.258 1.00 62.57 177 PRO A O 1
ATOM 647 N N . TYR A 1 110 ? 35.401 50.731 39.924 1.00 62.89 178 TYR A N 1
ATOM 648 C CA . TYR A 1 110 ? 33.970 50.472 40.098 1.00 60.77 178 TYR A CA 1
ATOM 649 C C . TYR A 1 110 ? 33.248 51.526 40.923 1.00 58.02 178 TYR A C 1
ATOM 650 O O . TYR A 1 110 ? 33.609 51.828 42.061 1.00 57.59 178 TYR A O 1
ATOM 659 N N . GLN A 1 111 ? 32.194 52.068 40.332 1.00 56.53 179 GLN A N 1
ATOM 660 C CA . GLN A 1 111 ? 31.460 53.186 40.903 1.00 54.10 179 GLN A CA 1
ATOM 661 C C . GLN A 1 111 ? 29.995 52.879 40.833 1.00 53.85 179 GLN A C 1
ATOM 662 O O . GLN A 1 111 ? 29.523 52.413 39.810 1.00 55.13 179 GLN A O 1
ATOM 668 N N . LEU A 1 112 ? 29.265 53.161 41.905 1.00 52.98 180 LEU A N 1
ATOM 669 C CA . LEU A 1 112 ? 27.867 52.807 41.950 1.00 52.98 180 LEU A CA 1
ATOM 670 C C . LEU A 1 112 ? 27.116 53.890 41.206 1.00 52.15 180 LEU A C 1
ATOM 671 O O . LEU A 1 112 ? 27.340 55.078 41.434 1.00 50.81 180 LEU A O 1
ATOM 676 N N . MET A 1 113 ? 26.258 53.481 40.278 1.00 53.23 181 MET A N 1
ATOM 677 C CA . MET A 1 113 ? 25.399 54.431 39.574 1.00 52.15 181 MET A CA 1
ATOM 678 C C . MET A 1 113 ? 23.995 54.147 40.013 1.00 52.07 181 MET A C 1
ATOM 679 O O . MET A 1 113 ? 23.671 53.017 40.324 1.00 53.46 181 MET A O 1
ATOM 684 N N . VAL A 1 114 ? 23.179 55.198 40.042 1.00 50.77 182 VAL A N 1
ATOM 685 C CA . VAL A 1 114 ? 21.762 55.137 40.391 1.00 49.75 182 VAL A CA 1
ATOM 686 C C . VAL A 1 114 ? 21.077 55.873 39.267 1.00 49.14 182 VAL A C 1
ATOM 687 O O . VAL A 1 114 ? 21.181 57.094 39.175 1.00 47.86 182 VAL A O 1
ATOM 691 N N . ASN A 1 115 ? 20.440 55.117 38.381 1.00 49.84 183 ASN A N 1
ATOM 692 C CA . ASN A 1 115 ? 19.832 55.669 37.178 1.00 49.77 183 ASN A CA 1
ATOM 693 C C . ASN A 1 115 ? 18.346 55.347 37.125 1.00 50.60 183 ASN A C 1
ATOM 694 O O . ASN A 1 115 ? 17.968 54.212 37.456 1.00 52.49 183 ASN A O 1
ATOM 699 N N . THR A 1 116 ? 17.516 56.291 36.661 1.00 49.31 184 THR A N 1
ATOM 700 C CA . THR A 1 116 ? 16.080 56.020 36.518 1.00 50.34 184 THR A CA 1
ATOM 701 C C . THR A 1 116 ? 15.705 55.145 35.332 1.00 52.80 184 THR A C 1
ATOM 702 O O . THR A 1 116 ? 16.350 55.131 34.311 1.00 53.60 184 THR A O 1
ATOM 706 N N . LYS A 1 117 ? 14.628 54.393 35.488 1.00 55.79 185 LYS A N 1
ATOM 707 C CA . LYS A 1 117 ? 14.071 53.584 34.409 1.00 58.41 185 LYS A CA 1
ATOM 708 C C . LYS A 1 117 ? 13.339 54.438 33.384 1.00 59.19 185 LYS A C 1
ATOM 709 O O . LYS A 1 117 ? 13.236 54.069 32.214 1.00 61.53 185 LYS A O 1
ATOM 715 N N . ASN A 1 118 ? 12.844 55.579 33.834 1.00 58.12 186 ASN A N 1
ATOM 716 C CA . ASN A 1 118 ? 11.985 56.435 33.047 1.00 59.04 186 ASN A CA 1
ATOM 717 C C . ASN A 1 118 ? 12.560 57.786 32.761 1.00 57.07 186 ASN A C 1
ATOM 718 O O . ASN A 1 118 ? 13.404 58.295 33.502 1.00 55.77 186 ASN A O 1
ATOM 723 N N . THR A 1 119 ? 12.053 58.393 31.706 1.00 57.96 187 THR A N 1
ATOM 724 C CA . THR A 1 119 ? 12.488 59.707 31.301 1.00 56.87 187 THR A CA 1
ATOM 725 C C . THR A 1 119 ? 11.583 60.776 31.871 1.00 57.55 187 THR A C 1
ATOM 726 O O . THR A 1 119 ? 10.657 60.482 32.600 1.00 57.94 187 THR A O 1
ATOM 730 N N . GLY A 1 120 ? 11.852 62.029 31.528 1.00 58.25 188 GLY A N 1
ATOM 731 C CA . GLY A 1 120 ? 11.006 63.147 31.961 1.00 59.61 188 GLY A C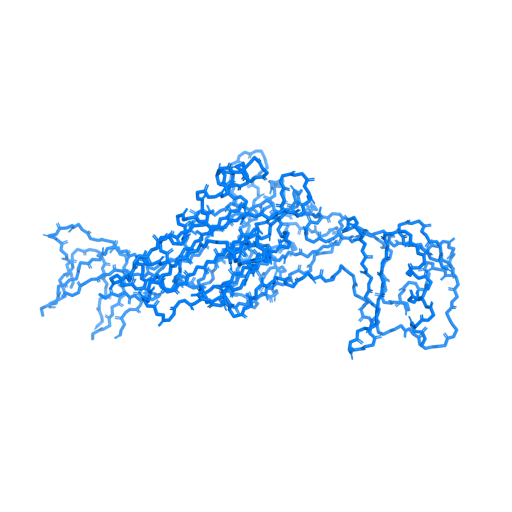A 1
ATOM 732 C C . GLY A 1 120 ? 11.402 63.770 33.301 1.00 58.60 188 GLY A C 1
ATOM 733 O O . GLY A 1 120 ? 11.876 63.098 34.219 1.00 57.15 188 GLY A O 1
ATOM 734 N N . GLU A 1 121 ? 11.162 65.068 33.402 1.00 59.88 189 GLU A N 1
ATOM 735 C CA . GLU A 1 121 ? 11.422 65.872 34.591 1.00 59.43 189 GLU A CA 1
ATOM 736 C C . GLU A 1 121 ? 11.031 65.285 35.949 1.00 59.15 189 GLU A C 1
ATOM 737 O O . GLU A 1 121 ? 11.787 65.410 36.905 1.00 57.81 189 GLU A O 1
ATOM 743 N N . ASP A 1 122 ? 9.852 64.673 36.050 1.00 60.94 190 ASP A N 1
ATOM 744 C CA . ASP A 1 122 ? 9.400 64.066 37.316 1.00 60.98 190 ASP A CA 1
ATOM 745 C C . ASP A 1 122 ? 10.316 62.950 37.842 1.00 58.64 190 ASP A C 1
ATOM 746 O O . ASP A 1 122 ? 10.068 62.400 38.912 1.00 58.49 190 ASP A O 1
ATOM 751 N N . ASN A 1 123 ? 11.366 62.591 37.110 1.00 56.99 191 ASN A N 1
ATOM 752 C CA . ASN A 1 123 ? 12.229 61.498 37.572 1.00 55.26 191 ASN A CA 1
ATOM 753 C C . ASN A 1 123 ? 13.590 61.932 38.031 1.00 51.89 191 ASN A C 1
ATOM 754 O O . ASN A 1 123 ? 14.506 61.138 38.064 1.00 50.74 191 ASN A O 1
ATOM 759 N N . ARG A 1 124 ? 13.736 63.182 38.428 1.00 50.92 192 ARG A N 1
ATOM 760 C CA . ARG A 1 124 ? 15.018 63.584 38.985 1.00 48.81 192 ARG A CA 1
ATOM 761 C C . ARG A 1 124 ? 15.112 62.827 40.293 1.00 48.28 192 ARG A C 1
ATOM 762 O O . ARG A 1 124 ? 14.071 62.525 40.882 1.00 50.07 192 ARG A O 1
ATOM 770 N N . VAL A 1 125 ? 16.316 62.416 40.691 1.00 46.17 193 VAL A N 1
ATOM 771 C CA . VAL A 1 125 ? 16.498 61.782 41.994 1.00 45.25 193 VAL A CA 1
ATOM 772 C C . VAL A 1 125 ? 17.083 62.780 43.002 1.00 43.90 193 VAL A C 1
ATOM 773 O O . VAL A 1 125 ? 18.148 63.312 42.814 1.00 43.22 193 VAL A O 1
ATOM 777 N N . TYR A 1 126 ? 16.375 63.036 44.081 1.00 44.34 194 TYR A N 1
ATOM 778 C CA . TYR A 1 126 ? 16.844 63.984 45.065 1.00 43.82 194 TYR A CA 1
ATOM 779 C C . TYR A 1 126 ? 17.242 63.168 46.249 1.00 43.76 194 TYR A C 1
ATOM 780 O O . TYR A 1 126 ? 16.401 62.533 46.834 1.00 45.75 194 TYR A O 1
ATOM 789 N N . PHE A 1 127 ? 18.528 63.157 46.582 1.00 42.65 195 PHE A N 1
ATOM 790 C CA . PHE A 1 127 ? 19.016 62.399 47.718 1.00 41.72 195 PHE A CA 1
ATOM 791 C C . PHE A 1 127 ? 18.811 63.226 48.959 1.00 41.79 195 PHE A C 1
ATOM 792 O O . PHE A 1 127 ? 18.810 64.431 48.888 1.00 40.82 195 PHE A O 1
ATOM 800 N N . GLY A 1 128 ? 18.580 62.555 50.081 1.00 42.99 196 GLY A N 1
ATOM 801 C CA . GLY A 1 128 ? 18.468 63.213 51.376 1.00 44.51 196 GLY A CA 1
ATOM 802 C C . GLY A 1 128 ? 17.057 63.723 51.618 1.00 46.34 196 GLY A C 1
ATOM 803 O O . GLY A 1 128 ? 16.097 63.029 51.321 1.00 48.41 196 GLY A O 1
ATOM 804 N N . SER A 1 129 ? 16.948 64.951 52.102 1.00 42.16 197 SER A N 1
ATOM 805 C CA . SER A 1 129 ? 15.693 65.571 52.402 1.00 41.26 197 SER A CA 1
ATOM 806 C C . SER A 1 129 ? 15.267 66.676 51.429 1.00 39.96 197 SER A C 1
ATOM 807 O O . SER A 1 129 ? 16.065 67.281 50.725 1.00 38.98 197 SER A O 1
ATOM 810 N N . HIS A 1 130 ? 13.976 66.963 51.416 1.00 40.39 198 HIS A N 1
ATOM 811 C CA . HIS A 1 130 ? 13.443 67.926 50.475 1.00 39.46 198 HIS A CA 1
ATOM 812 C C . HIS A 1 130 ? 12.087 68.463 50.961 1.00 40.02 198 HIS A C 1
ATOM 813 O O . HIS A 1 130 ? 11.380 67.759 51.645 1.00 40.53 198 HIS A O 1
ATOM 820 N N . LEU A 1 131 ? 11.773 69.709 50.608 1.00 39.48 199 LEU A N 1
ATOM 821 C CA . LEU A 1 131 ? 10.433 70.242 50.732 1.00 41.37 199 LEU A CA 1
ATOM 822 C C . LEU A 1 131 ? 9.997 70.753 49.372 1.00 43.28 199 LEU A C 1
ATOM 823 O O . LEU A 1 131 ? 10.784 71.331 48.648 1.00 43.02 199 LEU A O 1
ATOM 828 N N . GLN A 1 132 ? 8.720 70.591 49.061 1.00 46.72 200 GLN A N 1
ATOM 829 C CA . GLN A 1 132 ? 8.203 70.872 47.727 1.00 49.48 200 GLN A CA 1
ATOM 830 C C . GLN A 1 132 ? 6.999 71.793 47.784 1.00 50.76 200 GLN A C 1
ATOM 831 O O . GLN A 1 132 ? 6.105 71.606 48.607 1.00 51.93 200 GLN A O 1
ATOM 837 N N . SER A 1 133 ? 6.967 72.748 46.864 1.00 51.36 201 SER A N 1
ATOM 838 C CA . SER A 1 133 ? 5.921 73.723 46.809 1.00 52.79 201 SER A CA 1
ATOM 839 C C . SER A 1 133 ? 5.177 73.614 45.515 1.00 56.39 201 SER A C 1
ATOM 840 O O . SER A 1 133 ? 5.699 73.079 44.533 1.00 57.92 201 SER A O 1
ATOM 843 N N . THR A 1 134 ? 3.966 74.177 45.529 1.00 58.52 202 THR A N 1
ATOM 844 C CA . THR A 1 134 ? 3.076 74.270 44.382 1.00 61.63 202 THR A CA 1
ATOM 845 C C . THR A 1 134 ? 2.391 75.646 44.425 1.00 61.96 202 THR A C 1
ATOM 846 O O . THR A 1 134 ? 1.453 75.843 45.203 1.00 62.42 202 THR A O 1
ATOM 850 N N . LEU A 1 135 ? 2.908 76.603 43.643 1.00 61.32 203 LEU A N 1
ATOM 851 C CA . LEU A 1 135 ? 2.226 77.878 43.388 1.00 62.71 203 LEU A CA 1
ATOM 852 C C . LEU A 1 135 ? 1.023 77.679 42.468 1.00 66.93 203 LEU A C 1
ATOM 853 O O . LEU A 1 135 ? 1.159 77.160 41.359 1.00 68.74 203 LEU A O 1
ATOM 858 N N . THR A 1 136 ? -0.140 78.131 42.928 1.00 68.60 204 THR A N 1
ATOM 859 C CA . THR A 1 136 ? -1.345 78.149 42.130 1.00 73.12 204 THR A CA 1
ATOM 860 C C . THR A 1 136 ? -1.853 79.563 41.853 1.00 75.28 204 THR A C 1
ATOM 861 O O . THR A 1 136 ? -2.906 79.714 41.238 1.00 80.06 204 THR A O 1
ATOM 865 N N . ASN A 1 137 ? -1.142 80.602 42.284 1.00 72.68 205 ASN A N 1
ATOM 866 C CA . ASN A 1 137 ? -1.470 81.954 41.793 1.00 75.57 205 ASN A CA 1
ATOM 867 C C . ASN A 1 137 ? -0.297 82.901 41.555 1.00 73.63 205 ASN A C 1
ATOM 868 O O . ASN A 1 137 ? 0.821 82.652 41.992 1.00 70.05 205 ASN A O 1
ATOM 873 N N . LYS A 1 138 ? -0.585 83.975 40.829 1.00 77.12 206 LYS A N 1
ATOM 874 C CA . LYS A 1 138 ? 0.412 84.930 40.367 1.00 77.37 206 LYS A CA 1
ATOM 875 C C . LYS A 1 138 ? 0.313 86.250 41.126 1.00 77.81 206 LYS A C 1
ATOM 876 O O . LYS A 1 138 ? 0.890 87.264 40.712 1.00 78.78 206 LYS A O 1
ATOM 878 N N . ASN A 1 139 ? -0.406 86.231 42.244 1.00 77.39 207 ASN A N 1
ATOM 879 C CA . ASN A 1 139 ? -0.583 87.422 43.059 1.00 77.83 207 ASN A CA 1
ATOM 880 C C . ASN A 1 139 ? 0.741 88.003 43.551 1.00 74.78 207 ASN A C 1
ATOM 881 O O . ASN A 1 139 ? 1.758 87.302 43.652 1.00 71.73 207 ASN A O 1
ATOM 886 N N . ALA A 1 140 ? 0.703 89.300 43.850 1.00 76.26 208 ALA A N 1
ATOM 887 C CA . ALA A 1 140 ? 1.848 90.015 44.403 1.00 73.92 208 ALA A CA 1
ATOM 888 C C . ALA A 1 140 ? 2.074 89.503 45.797 1.00 69.95 208 ALA A C 1
ATOM 889 O O . ALA A 1 140 ? 1.109 89.191 46.510 1.00 70.33 208 ALA A O 1
ATOM 891 N N . LEU A 1 141 ? 3.341 89.405 46.178 1.00 66.55 209 LEU A N 1
ATOM 892 C CA . LEU A 1 141 ? 3.678 89.230 47.580 1.00 63.54 209 LEU A CA 1
ATOM 893 C C . LEU A 1 141 ? 4.839 90.126 48.044 1.00 62.39 209 LEU A C 1
ATOM 894 O O . LEU A 1 141 ? 5.808 90.393 47.324 1.00 62.25 209 LEU A O 1
ATOM 899 N N . SER A 1 142 ? 4.675 90.644 49.252 1.00 61.63 210 SER A N 1
ATOM 900 C CA . SER A 1 142 ? 5.750 91.288 49.951 1.00 60.16 210 SER A CA 1
ATOM 901 C C . SER A 1 142 ? 6.181 90.340 51.069 1.00 55.96 210 SER A C 1
ATOM 902 O O . SER A 1 142 ? 5.376 89.971 51.921 1.00 55.87 210 SER A O 1
ATOM 905 N N . LEU A 1 143 ? 7.444 89.945 51.055 1.00 52.83 211 LEU A N 1
ATOM 906 C CA . LEU A 1 143 ? 7.989 89.114 52.124 1.00 49.77 211 LEU A CA 1
ATOM 907 C C . LEU A 1 143 ? 8.869 89.933 53.056 1.00 48.47 211 LEU A C 1
ATOM 908 O O . LEU A 1 143 ? 10.053 90.138 52.802 1.00 48.65 211 LEU A O 1
ATOM 913 N N . GLY A 1 144 ? 8.294 90.380 54.158 1.00 47.61 212 GLY A N 1
ATOM 914 C CA . GLY A 1 144 ? 9.057 91.132 55.124 1.00 47.44 212 GLY A CA 1
ATOM 915 C C . GLY A 1 144 ? 9.027 90.563 56.515 1.00 45.84 212 GLY A C 1
ATOM 916 O O . GLY A 1 144 ? 9.309 89.400 56.717 1.00 45.40 212 GLY A O 1
ATOM 917 N N . VAL A 1 145 ? 8.697 91.414 57.469 1.00 46.92 213 VAL A N 1
ATOM 918 C CA . VAL A 1 145 ? 8.777 91.119 58.877 1.00 45.87 213 VAL A CA 1
ATOM 919 C C . VAL A 1 145 ? 7.434 91.523 59.461 1.00 47.80 213 VAL A C 1
ATOM 920 O O . VAL A 1 145 ? 6.899 92.566 59.156 1.00 49.16 213 VAL A O 1
ATOM 924 N N . ASP A 1 146 ? 6.907 90.652 60.298 1.00 48.42 214 ASP A N 1
ATOM 925 C CA . ASP A 1 146 ? 5.557 90.744 60.856 1.00 50.39 214 ASP A CA 1
ATOM 926 C C . ASP A 1 146 ? 5.616 91.724 62.024 1.00 52.87 214 ASP A C 1
ATOM 927 O O . ASP A 1 146 ? 6.709 92.102 62.445 1.00 52.59 214 ASP A O 1
ATOM 929 N N . GLY A 1 147 ? 4.461 92.134 62.546 1.00 55.52 215 GLY A N 1
ATOM 930 C CA . GLY A 1 147 ? 4.413 93.089 63.681 1.00 58.45 215 GLY A CA 1
ATOM 931 C C . GLY A 1 147 ? 5.023 92.606 65.002 1.00 59.01 215 GLY A C 1
ATOM 932 O O . GLY A 1 147 ? 5.138 93.379 65.964 1.00 60.77 215 GLY A O 1
ATOM 933 N N . SER A 1 148 ? 5.391 91.322 65.036 1.00 57.68 216 SER A N 1
ATOM 934 C CA . SER A 1 148 ? 6.077 90.697 66.162 1.00 58.34 216 SER A CA 1
ATOM 935 C C . SER A 1 148 ? 7.612 90.642 65.925 1.00 56.75 216 SER A C 1
ATOM 936 O O . SER A 1 148 ? 8.351 90.025 66.706 1.00 57.58 216 SER A O 1
ATOM 938 N N . GLY A 1 149 ? 8.089 91.248 64.836 1.00 54.86 217 GLY A N 1
ATOM 939 C CA . GLY A 1 149 ? 9.513 91.233 64.518 1.00 52.13 217 GLY A CA 1
ATOM 940 C C . GLY A 1 149 ? 10.036 89.950 63.914 1.00 48.63 217 GLY A C 1
ATOM 941 O O . GLY A 1 149 ? 11.258 89.785 63.796 1.00 46.41 217 GLY A O 1
ATOM 942 N N . LYS A 1 150 ? 9.134 89.060 63.476 1.00 47.24 218 LYS A N 1
ATOM 943 C CA . LYS A 1 150 ? 9.559 87.757 62.896 1.00 44.90 218 LYS A CA 1
ATOM 944 C C . LYS A 1 150 ? 9.413 87.748 61.390 1.00 43.38 218 LYS A C 1
ATOM 945 O O . LYS A 1 150 ? 8.481 88.330 60.855 1.00 42.12 218 LYS A O 1
ATOM 947 N N . SER A 1 151 ? 10.360 87.088 60.714 1.00 42.61 219 SER A N 1
ATOM 948 C CA . SER A 1 151 ? 10.282 86.918 59.270 1.00 42.68 219 SER A CA 1
ATOM 949 C C . SER A 1 151 ? 8.925 86.357 58.880 1.00 42.96 219 SER A C 1
ATOM 950 O O . SER A 1 151 ? 8.426 85.444 59.507 1.00 42.91 219 SER A O 1
ATOM 953 N N . GLU A 1 152 ? 8.322 86.920 57.847 1.00 44.18 220 GLU A N 1
ATOM 954 C CA . GLU A 1 152 ? 7.068 86.371 57.328 1.00 45.34 220 GLU A CA 1
ATOM 955 C C . GLU A 1 152 ? 7.316 85.016 56.628 1.00 43.88 220 GLU A C 1
ATOM 956 O O . GLU A 1 152 ? 6.445 84.204 56.565 1.00 44.48 220 GLU A O 1
ATOM 962 N N . VAL A 1 153 ? 8.521 84.804 56.119 1.00 43.22 221 VAL A N 1
ATOM 963 C CA . VAL A 1 153 ? 8.964 83.530 55.605 1.00 42.21 221 VAL A CA 1
ATOM 964 C C . VAL A 1 153 ? 10.426 83.388 55.963 1.00 41.36 221 VAL A C 1
ATOM 965 O O . VAL A 1 153 ? 11.196 84.299 55.710 1.00 41.57 221 VAL A O 1
ATOM 969 N N . SER A 1 154 ? 10.810 82.249 56.541 1.00 41.21 222 SER A N 1
ATOM 970 C CA . SER A 1 154 ? 12.231 81.927 56.732 1.00 40.66 222 SER A CA 1
ATOM 971 C C . SER A 1 154 ? 12.483 80.445 56.519 1.00 40.24 222 SER A C 1
ATOM 972 O O . SER A 1 154 ? 11.615 79.627 56.762 1.00 40.20 222 SER A O 1
ATOM 975 N N . LEU A 1 155 ? 13.683 80.149 56.037 1.00 40.21 223 LEU A N 1
ATOM 976 C CA . LEU A 1 155 ? 14.139 78.801 55.736 1.00 40.47 223 LEU A CA 1
ATOM 977 C C . LEU A 1 155 ? 15.004 78.329 56.892 1.00 41.75 223 LEU A C 1
ATOM 978 O O . LEU A 1 155 ? 16.038 78.964 57.196 1.00 42.20 223 LEU A O 1
ATOM 983 N N . ASN A 1 156 ? 14.616 77.215 57.504 1.00 42.37 224 ASN A N 1
ATOM 984 C CA . ASN A 1 156 ? 15.414 76.576 58.536 1.00 42.96 224 ASN A CA 1
ATOM 985 C C . ASN A 1 156 ? 16.107 75.346 57.984 1.00 42.34 224 ASN A C 1
ATOM 986 O O . ASN A 1 156 ? 15.450 74.355 57.649 1.00 41.94 224 ASN A O 1
ATOM 991 N N . LEU A 1 157 ? 17.438 75.431 57.889 1.00 41.89 225 LEU A N 1
ATOM 992 C CA . LEU A 1 157 ? 18.278 74.391 57.344 1.00 41.32 225 LEU A CA 1
ATOM 993 C C . LEU A 1 157 ? 19.409 74.137 58.302 1.00 42.73 225 LEU A C 1
ATOM 994 O O . LEU A 1 157 ? 19.725 75.006 59.139 1.00 42.99 225 LEU A O 1
ATOM 999 N N . LYS A 1 158 ? 20.030 72.960 58.149 1.00 42.95 226 LYS A N 1
ATOM 1000 C CA . LYS A 1 158 ? 21.221 72.597 58.891 1.00 44.52 226 LYS A CA 1
ATOM 1001 C C . LYS A 1 158 ? 22.436 73.253 58.254 1.00 43.86 226 LYS A C 1
ATOM 1002 O O . LYS A 1 158 ? 22.647 73.132 57.071 1.00 42.98 226 LYS A O 1
ATOM 1008 N N . GLY A 1 159 ? 23.241 73.937 59.046 1.00 45.05 227 GLY A N 1
ATOM 1009 C CA . GLY A 1 159 ? 24.401 74.672 58.532 1.00 45.41 227 GLY A CA 1
ATOM 1010 C C . GLY A 1 159 ? 25.715 73.903 58.498 1.00 47.16 227 GLY A C 1
ATOM 1011 O O . GLY A 1 159 ? 25.840 72.793 58.985 1.00 47.49 227 GLY A O 1
ATOM 1012 N N . ALA A 1 160 ? 26.709 74.548 57.923 1.00 48.43 228 ALA A N 1
ATOM 1013 C CA . ALA A 1 160 ? 28.073 74.043 57.885 1.00 51.35 228 ALA A CA 1
ATOM 1014 C C . ALA A 1 160 ? 28.597 73.581 59.263 1.00 54.31 228 ALA A C 1
ATOM 1015 O O . ALA A 1 160 ? 29.447 72.704 59.333 1.00 56.52 228 ALA A O 1
ATOM 1017 N N . ASP A 1 161 ? 28.077 74.165 60.340 1.00 54.83 229 ASP A N 1
ATOM 1018 C CA . ASP A 1 161 ? 28.496 73.845 61.704 1.00 58.14 229 ASP A CA 1
ATOM 1019 C C . ASP A 1 161 ? 27.704 72.708 62.365 1.00 58.50 229 ASP A C 1
ATOM 1020 O O . ASP A 1 161 ? 27.928 72.418 63.540 1.00 61.01 229 ASP A O 1
ATOM 1025 N N . GLY A 1 162 ? 26.751 72.111 61.637 1.00 56.28 230 GLY A N 1
ATOM 1026 C CA . GLY A 1 162 ? 25.877 71.056 62.179 1.00 56.21 230 GLY A CA 1
ATOM 1027 C C . GLY A 1 162 ? 24.669 71.516 63.000 1.00 55.61 230 GLY A C 1
ATOM 1028 O O . GLY A 1 162 ? 23.917 70.684 63.510 1.00 56.24 230 GLY A O 1
ATOM 1029 N N . ASN A 1 163 ? 24.461 72.829 63.118 1.00 54.17 231 ASN A N 1
ATOM 1030 C CA . ASN A 1 163 ? 23.332 73.378 63.876 1.00 53.48 231 ASN A CA 1
ATOM 1031 C C . ASN A 1 163 ? 22.284 73.905 62.928 1.00 50.14 231 ASN A C 1
ATOM 1032 O O . ASN A 1 163 ? 22.650 74.416 61.866 1.00 48.75 231 ASN A O 1
ATOM 1037 N N . MET A 1 164 ? 20.999 73.817 63.305 1.00 49.02 232 MET A N 1
ATOM 1038 C CA . MET A 1 164 ? 19.934 74.474 62.530 1.00 46.52 232 MET A CA 1
ATOM 1039 C C . MET A 1 164 ? 20.057 76.010 62.661 1.00 46.38 232 MET A C 1
ATOM 1040 O O . MET A 1 164 ? 20.344 76.551 63.735 1.00 47.56 232 MET A O 1
ATOM 1045 N N . HIS A 1 165 ? 19.860 76.697 61.544 1.00 45.51 233 HIS A N 1
ATOM 1046 C CA . HIS A 1 165 ? 19.850 78.187 61.491 1.00 45.66 233 HIS A CA 1
ATOM 1047 C C . HIS A 1 165 ? 18.733 78.675 60.595 1.00 44.42 233 HIS A C 1
ATOM 1048 O O . HIS A 1 165 ? 18.305 77.986 59.702 1.00 43.16 233 HIS A O 1
ATOM 1055 N N . GLU A 1 166 ? 18.319 79.901 60.825 1.00 45.91 234 GLU A N 1
ATOM 1056 C CA . GLU A 1 166 ? 17.163 80.485 60.193 1.00 45.91 234 GLU A CA 1
ATOM 1057 C C . GLU A 1 166 ? 17.658 81.509 59.168 1.00 45.10 234 GLU A C 1
ATOM 1058 O O . GLU A 1 166 ? 18.473 82.359 59.477 1.00 46.42 234 GLU A O 1
ATOM 1064 N N . VAL A 1 167 ? 17.221 81.385 57.929 1.00 43.96 235 VAL A N 1
ATOM 1065 C CA . VAL A 1 167 ? 17.588 82.340 56.887 1.00 43.87 235 VAL A CA 1
ATOM 1066 C C . VAL A 1 167 ? 16.325 83.101 56.497 1.00 43.70 235 VAL A C 1
ATOM 1067 O O . VAL A 1 167 ? 15.408 82.526 55.892 1.00 43.31 235 VAL A O 1
ATOM 1071 N N . PRO A 1 168 ? 16.240 84.380 56.873 1.00 44.19 236 PRO A N 1
ATOM 1072 C CA . PRO A 1 168 ? 15.077 85.170 56.493 1.00 44.15 236 PRO A CA 1
ATOM 1073 C C . PRO A 1 168 ? 14.973 85.211 55.008 1.00 43.81 236 PRO A C 1
ATOM 1074 O O . PRO A 1 168 ? 15.983 85.229 54.380 1.00 44.64 236 PRO A O 1
ATOM 1078 N N . ILE A 1 169 ? 13.784 85.187 54.436 1.00 44.56 237 ILE A N 1
ATOM 1079 C CA . ILE A 1 169 ? 13.644 85.407 53.001 1.00 45.95 237 ILE A CA 1
ATOM 1080 C C . ILE A 1 169 ? 12.798 86.646 52.748 1.00 47.76 237 ILE A C 1
ATOM 1081 O O . ILE A 1 169 ? 11.606 86.653 53.037 1.00 48.24 237 ILE A O 1
ATOM 1086 N N . MET A 1 170 ? 13.429 87.686 52.206 1.00 49.18 238 MET A N 1
ATOM 1087 C CA . MET A 1 170 ? 12.770 88.971 51.931 1.00 51.64 238 MET A CA 1
ATOM 1088 C C . MET A 1 170 ? 12.593 89.192 50.441 1.00 53.22 238 MET A C 1
ATOM 1089 O O . MET A 1 170 ? 13.501 88.894 49.642 1.00 53.31 238 MET A O 1
ATOM 1094 N N . LEU A 1 171 ? 11.439 89.755 50.076 1.00 54.50 239 LEU A N 1
ATOM 1095 C CA . LEU A 1 171 ? 11.016 89.808 48.694 1.00 55.93 239 LEU A CA 1
ATOM 1096 C C . LEU A 1 171 ? 9.801 90.699 48.533 1.00 58.44 239 LEU A C 1
ATOM 1097 O O . LEU A 1 171 ? 8.730 90.383 49.058 1.00 58.12 239 LEU A O 1
ATOM 1102 N N . GLU A 1 172 ? 9.956 91.793 47.79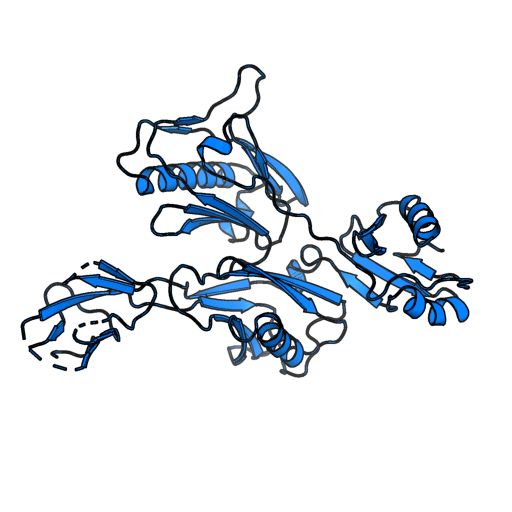1 1.00 60.88 240 GLU A N 1
ATOM 1103 C CA . GLU A 1 172 ? 8.841 92.677 47.495 1.00 63.93 240 GLU A CA 1
ATOM 1104 C C . GLU A 1 172 ? 8.577 92.491 46.017 1.00 66.14 240 GLU A C 1
ATOM 1105 O O . GLU A 1 172 ? 9.341 92.964 45.191 1.00 68.85 240 GLU A O 1
ATOM 1107 N N . LEU A 1 173 ? 7.512 91.777 45.685 1.00 66.24 241 LEU A N 1
ATOM 1108 C CA . LEU A 1 173 ? 7.284 91.359 44.308 1.00 68.20 241 LEU A CA 1
ATOM 1109 C C . LEU A 1 173 ? 5.886 91.732 43.877 1.00 71.55 241 LEU A C 1
ATOM 1110 O O . LEU A 1 173 ? 4.926 91.276 44.492 1.00 70.87 241 LEU A O 1
ATOM 1115 N N . PRO A 1 174 ? 5.755 92.566 42.822 1.00 75.82 242 PRO A N 1
ATOM 1116 C CA . PRO A 1 174 ? 4.407 92.873 42.332 1.00 79.62 242 PRO A CA 1
ATOM 1117 C C . PRO A 1 174 ? 3.773 91.643 41.673 1.00 79.71 242 PRO A C 1
ATOM 1118 O O . PRO A 1 174 ? 4.433 90.610 41.541 1.00 77.33 242 PRO A O 1
ATOM 1122 N N . GLU A 1 175 ? 2.506 91.753 41.277 1.00 82.90 243 GLU A N 1
ATOM 1123 C CA . GLU A 1 175 ? 1.820 90.678 40.540 1.00 83.98 243 GLU A CA 1
ATOM 1124 C C . GLU A 1 175 ? 2.756 90.104 39.474 1.00 83.39 243 GLU A C 1
ATOM 1125 O O . GLU A 1 175 ? 3.443 90.844 38.767 1.00 85.35 243 GLU A O 1
ATOM 1131 N N . SER A 1 176 ? 2.804 88.783 39.383 1.00 80.70 244 SER A N 1
ATOM 1132 C CA . SER A 1 176 ? 3.683 88.135 38.428 1.00 80.16 244 SER A CA 1
ATOM 1133 C C . SER A 1 176 ? 2.930 87.987 37.126 1.00 84.71 244 SER A C 1
ATOM 1134 O O . SER A 1 176 ? 1.716 87.785 37.129 1.00 86.86 244 SER A O 1
ATOM 1136 N N . ALA A 1 177 ? 3.651 88.114 36.018 1.00 86.48 245 ALA A N 1
ATOM 1137 C CA . ALA A 1 177 ? 3.082 87.909 34.685 1.00 91.31 245 ALA A CA 1
ATOM 1138 C C . ALA A 1 177 ? 2.695 86.442 34.472 1.00 90.33 245 ALA A C 1
ATOM 1139 O O . ALA A 1 177 ? 1.752 86.133 33.743 1.00 94.36 245 ALA A O 1
ATOM 1141 N N . SER A 1 178 ? 3.440 85.546 35.107 1.00 84.94 246 SER A N 1
ATOM 1142 C CA . SER A 1 178 ? 3.137 84.133 35.057 1.00 83.65 246 SER A CA 1
ATOM 1143 C C . SER A 1 178 ? 3.576 83.495 36.3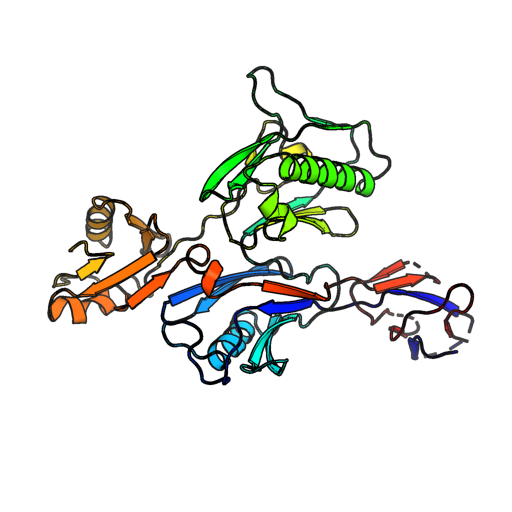57 1.00 77.78 246 SER A C 1
ATOM 1144 O O . SER A 1 178 ? 4.354 84.084 37.114 1.00 74.93 246 SER A O 1
ATOM 1147 N N . ILE A 1 179 ? 3.080 82.293 36.617 1.00 76.43 247 ILE A N 1
ATOM 1148 C CA . ILE A 1 179 ? 3.494 81.535 37.786 1.00 71.50 247 ILE A CA 1
ATOM 1149 C C . ILE A 1 179 ? 4.980 81.222 37.700 1.00 69.17 247 ILE A C 1
ATOM 1150 O O . ILE A 1 179 ? 5.656 81.177 38.732 1.00 65.65 247 ILE A O 1
ATOM 1155 N N . LYS A 1 180 ? 5.500 81.045 36.483 1.00 71.67 248 LYS A N 1
ATOM 1156 C CA . LYS A 1 180 ? 6.917 80.692 36.292 1.00 69.72 248 LYS A CA 1
ATOM 1157 C C . LYS A 1 180 ? 7.879 81.802 36.755 1.00 67.98 248 LYS A C 1
ATOM 1158 O O . LYS A 1 180 ? 8.808 81.544 37.522 1.00 63.96 248 LYS A O 1
ATOM 1162 N N . GLN A 1 181 ? 7.637 83.034 36.321 1.00 71.29 249 GLN A N 1
ATOM 1163 C CA . GLN A 1 181 ? 8.464 84.180 36.764 1.00 70.95 249 GLN A CA 1
ATOM 1164 C C . GLN A 1 181 ? 8.400 84.458 38.275 1.00 67.21 249 GLN A C 1
ATOM 1165 O O . GLN A 1 181 ? 9.399 84.874 38.872 1.00 65.21 249 GLN A O 1
ATOM 1171 N N . LYS A 1 182 ? 7.237 84.214 38.882 1.00 66.92 250 LYS A N 1
ATOM 1172 C CA . LYS A 1 182 ? 7.083 84.282 40.346 1.00 63.15 250 LYS A CA 1
ATOM 1173 C C . LYS A 1 182 ? 8.027 83.306 41.021 1.00 59.19 250 LYS A C 1
ATOM 1174 O O . LYS A 1 182 ? 8.774 83.682 41.922 1.00 57.12 250 LYS A O 1
ATOM 1180 N N . ASN A 1 183 ? 7.981 82.048 40.598 1.00 58.69 251 ASN A N 1
ATOM 1181 C CA . ASN A 1 183 ? 8.781 81.033 41.263 1.00 55.37 251 ASN A CA 1
ATOM 1182 C C . ASN A 1 183 ? 10.255 81.292 41.059 1.00 54.00 251 ASN A C 1
ATOM 1183 O O . ASN A 1 183 ? 11.024 81.210 41.999 1.00 51.30 251 ASN A O 1
ATOM 1188 N N . THR A 1 184 ? 10.648 81.627 39.838 1.00 56.15 252 THR A N 1
ATOM 1189 C CA . THR A 1 184 ? 12.026 81.969 39.606 1.00 55.38 252 THR A CA 1
ATOM 1190 C C . THR A 1 184 ? 12.423 83.056 40.619 1.00 53.75 252 THR A C 1
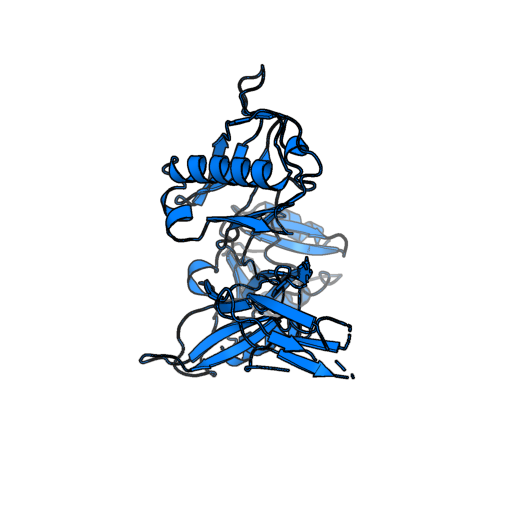ATOM 1191 O O . THR A 1 184 ? 13.444 82.954 41.293 1.00 51.62 252 THR A O 1
ATOM 1195 N N . ALA A 1 185 ? 11.583 84.066 40.777 1.00 54.84 253 ALA A N 1
ATOM 1196 C CA . ALA A 1 185 ? 11.900 85.153 41.708 1.00 53.80 253 ALA A CA 1
ATOM 1197 C C . ALA A 1 185 ? 12.138 84.627 43.113 1.00 49.99 253 ALA A C 1
ATOM 1198 O O . ALA A 1 185 ? 13.119 84.974 43.758 1.00 48.98 253 ALA A O 1
ATOM 1200 N N . ILE A 1 186 ? 11.249 83.764 43.576 1.00 48.62 254 ILE A N 1
ATOM 1201 C CA . ILE A 1 186 ? 11.400 83.168 44.898 1.00 45.22 254 ILE A CA 1
ATOM 1202 C C . ILE A 1 186 ? 12.694 82.387 44.969 1.00 44.27 254 ILE A C 1
ATOM 1203 O O . ILE A 1 186 ? 13.494 82.563 45.916 1.00 42.90 254 ILE A O 1
ATOM 1208 N N . GLN A 1 187 ? 12.902 81.533 43.966 1.00 45.12 255 GLN A N 1
ATOM 1209 C CA . GLN A 1 187 ? 14.146 80.792 43.841 1.00 44.85 255 GLN A CA 1
ATOM 1210 C C . GLN A 1 187 ? 15.376 81.699 43.990 1.00 45.18 255 GLN A C 1
ATOM 1211 O O . GLN A 1 187 ? 16.295 81.382 44.732 1.00 43.02 255 GLN A O 1
ATOM 1217 N N . LYS A 1 188 ? 15.373 82.825 43.284 1.00 47.97 256 LYS A N 1
ATOM 1218 C CA . LYS A 1 188 ? 16.476 83.777 43.352 1.00 49.32 256 LYS A CA 1
ATOM 1219 C C . LYS A 1 188 ? 16.579 84.283 44.777 1.00 48.02 256 LYS A C 1
ATOM 1220 O O . LYS A 1 188 ? 17.665 84.306 45.369 1.00 47.69 256 LYS A O 1
ATOM 1222 N N . ALA A 1 189 ? 15.447 84.693 45.335 1.00 48.02 257 ALA A N 1
ATOM 1223 C CA . ALA A 1 189 ? 15.473 85.291 46.660 1.00 47.11 257 ALA A CA 1
ATOM 1224 C C . ALA A 1 189 ? 16.131 84.306 47.605 1.00 45.82 257 ALA A C 1
ATOM 1225 O O . ALA A 1 189 ? 17.036 84.692 48.321 1.00 45.62 257 ALA A O 1
ATOM 1227 N N . MET A 1 190 ? 15.693 83.039 47.572 1.00 45.94 258 MET A N 1
ATOM 1228 C CA . MET A 1 190 ? 16.177 81.989 48.506 1.00 45.01 258 MET A CA 1
ATOM 1229 C C . MET A 1 190 ? 17.638 81.667 48.273 1.00 45.31 258 MET A C 1
ATOM 1230 O O . MET A 1 190 ? 18.433 81.486 49.207 1.00 44.60 258 MET A O 1
ATOM 1235 N N . GLU A 1 191 ? 17.989 81.600 46.999 1.00 47.07 259 GLU A N 1
ATOM 1236 C CA . GLU A 1 191 ? 19.365 81.370 46.614 1.00 48.12 259 GLU A CA 1
ATOM 1237 C C . GLU A 1 191 ? 20.238 82.530 47.066 1.00 49.04 259 GLU A C 1
ATOM 1238 O O . GLU A 1 191 ? 21.327 82.302 47.558 1.00 50.15 259 GLU A O 1
ATOM 1244 N N . GLN A 1 192 ? 19.773 83.771 46.903 1.00 50.04 260 GLN A N 1
ATOM 1245 C CA . GLN A 1 192 ? 20.565 84.948 47.304 1.00 50.93 260 GLN A CA 1
ATOM 1246 C C . GLN A 1 192 ? 20.773 84.961 48.804 1.00 48.60 260 GLN A C 1
ATOM 1247 O O . GLN A 1 192 ? 21.841 85.277 49.280 1.00 49.26 260 GLN A O 1
ATOM 1253 N N . ALA A 1 193 ? 19.751 84.585 49.546 1.00 46.35 261 ALA A N 1
ATOM 1254 C CA . ALA A 1 193 ? 19.844 84.586 50.991 1.00 45.76 261 ALA A CA 1
ATOM 1255 C C . ALA A 1 193 ? 20.901 83.568 51.420 1.00 45.99 261 ALA A C 1
ATOM 1256 O O . ALA A 1 193 ? 21.829 83.876 52.174 1.00 47.04 261 ALA A O 1
ATOM 1258 N N . LEU A 1 194 ? 20.767 82.354 50.910 1.00 45.81 262 LEU A N 1
ATOM 1259 C CA . LEU A 1 194 ? 21.688 81.311 51.271 1.00 45.66 262 LEU A CA 1
ATOM 1260 C C . LEU A 1 194 ? 23.125 81.654 50.876 1.00 47.73 262 LEU A C 1
ATOM 1261 O O . LEU A 1 194 ? 24.053 81.382 51.629 1.00 47.94 262 LEU A O 1
ATOM 1266 N N . GLU A 1 195 ? 23.311 82.303 49.738 1.00 49.80 263 GLU A N 1
ATOM 1267 C CA . GLU A 1 195 ? 24.657 82.668 49.303 1.00 52.97 263 GLU A CA 1
ATOM 1268 C C . GLU A 1 195 ? 25.216 83.798 50.151 1.00 54.85 263 GLU A C 1
ATOM 1269 O O . GLU A 1 195 ? 26.428 83.960 50.256 1.00 57.62 263 GLU A O 1
ATOM 1275 N N . ASN A 1 196 ? 24.338 84.581 50.764 1.00 54.71 264 ASN A N 1
ATOM 1276 C CA . ASN A 1 196 ? 24.765 85.721 51.548 1.00 56.66 264 ASN A CA 1
ATOM 1277 C C . ASN A 1 196 ? 24.979 85.425 53.023 1.00 56.13 264 ASN A C 1
ATOM 1278 O O . ASN A 1 196 ? 25.436 86.304 53.760 1.00 57.31 264 ASN A O 1
ATOM 1283 N N . ASP A 1 197 ? 24.663 84.199 53.448 1.00 54.28 265 ASP A N 1
ATOM 1284 C CA . ASP A 1 197 ? 24.801 83.784 54.861 1.00 54.57 265 ASP A CA 1
ATOM 1285 C C . ASP A 1 197 ? 26.076 82.919 55.024 1.00 55.04 265 ASP A C 1
ATOM 1286 O O . ASP A 1 197 ? 26.295 82.005 54.252 1.00 54.43 265 ASP A O 1
ATOM 1291 N N . PRO A 1 198 ? 26.912 83.211 56.029 1.00 56.61 266 PRO A N 1
ATOM 1292 C CA . PRO A 1 198 ? 28.142 82.451 56.224 1.00 58.50 266 PRO A CA 1
ATOM 1293 C C . PRO A 1 198 ? 27.905 80.962 56.492 1.00 57.08 266 PRO A C 1
ATOM 1294 O O . PRO A 1 198 ? 28.697 80.112 56.076 1.00 57.36 266 PRO A O 1
ATOM 1298 N N . ASN A 1 199 ? 26.805 80.658 57.175 1.00 55.05 267 ASN A N 1
ATOM 1299 C CA . ASN A 1 199 ? 26.486 79.277 57.536 1.00 53.32 267 ASN A CA 1
ATOM 1300 C C . ASN A 1 199 ? 26.036 78.491 56.308 1.00 51.15 267 ASN A C 1
ATOM 1301 O O . ASN A 1 199 ? 26.028 77.252 56.338 1.00 50.94 267 ASN A O 1
ATOM 1306 N N . PHE A 1 200 ? 25.654 79.190 55.231 1.00 49.19 268 PHE A N 1
ATOM 1307 C CA . PHE A 1 200 ? 25.186 78.493 54.031 1.00 47.53 268 PHE A CA 1
ATOM 1308 C C . PHE A 1 200 ? 25.972 78.675 52.737 1.00 49.09 268 PHE A C 1
ATOM 1309 O O . PHE A 1 200 ? 25.863 77.822 51.849 1.00 48.87 268 PHE A O 1
ATOM 1317 N N . LYS A 1 201 ? 26.772 79.743 52.646 1.00 51.20 269 LYS A N 1
ATOM 1318 C CA . LYS A 1 201 ? 27.504 80.093 51.422 1.00 52.92 269 LYS A CA 1
ATOM 1319 C C . LYS A 1 201 ? 28.089 78.878 50.717 1.00 54.00 269 LYS A C 1
ATOM 1320 O O . LYS A 1 201 ? 27.890 78.704 49.515 1.00 54.06 269 LYS A O 1
ATOM 1322 N N . ASN A 1 202 ? 28.801 78.033 51.456 1.00 55.44 270 ASN A N 1
ATOM 1323 C CA . ASN A 1 202 ? 29.527 76.927 50.837 1.00 57.32 270 ASN A CA 1
ATOM 1324 C C . ASN A 1 202 ? 28.663 75.707 50.618 1.00 55.90 270 ASN A C 1
ATOM 1325 O O . ASN A 1 202 ? 28.964 74.867 49.756 1.00 56.81 270 ASN A O 1
ATOM 1330 N N . LEU A 1 203 ? 27.593 75.590 51.388 1.00 54.39 271 LEU A N 1
ATOM 1331 C CA . LEU A 1 203 ? 26.622 74.510 51.123 1.00 53.67 271 LEU A CA 1
ATOM 1332 C C . LEU A 1 203 ? 25.883 74.727 49.810 1.00 52.84 271 LEU A C 1
ATOM 1333 O O . LEU A 1 203 ? 25.556 73.772 49.119 1.00 52.32 271 LEU A O 1
ATOM 1338 N N . ILE A 1 204 ? 25.655 75.982 49.447 1.00 53.09 272 ILE A N 1
ATOM 1339 C CA . ILE A 1 204 ? 25.081 76.253 48.127 1.00 53.98 272 ILE A CA 1
ATOM 1340 C C . ILE A 1 204 ? 26.127 76.150 47.006 1.00 56.12 272 ILE A C 1
ATOM 1341 O O . ILE A 1 204 ? 25.857 75.587 45.946 1.00 56.88 272 ILE A O 1
ATOM 1346 N N . ALA A 1 205 ? 27.340 76.612 47.265 1.00 57.69 273 ALA A N 1
ATOM 1347 C CA . ALA A 1 205 ? 28.396 76.479 46.267 1.00 60.19 273 ALA A CA 1
ATOM 1348 C C . ALA A 1 205 ? 28.739 74.994 45.938 1.00 61.07 273 ALA A C 1
ATOM 1349 O O . ALA A 1 205 ? 28.852 74.633 44.770 1.00 62.54 273 ALA A O 1
ATOM 1351 N N . ASN A 1 206 ? 28.882 74.129 46.943 1.00 60.18 274 ASN A N 1
ATOM 1352 C CA . ASN A 1 206 ? 29.294 72.738 46.680 1.00 61.24 274 ASN A CA 1
ATOM 1353 C C . ASN A 1 206 ? 28.145 71.824 46.243 1.00 59.88 274 ASN A C 1
ATOM 1354 O O . ASN A 1 206 ? 28.344 70.639 46.034 1.00 61.15 274 ASN A O 1
ATOM 1359 N N . GLY A 1 207 ? 26.936 72.370 46.157 1.00 57.55 275 GLY A N 1
ATOM 1360 C CA . GLY A 1 207 ? 25.780 71.620 45.697 1.00 55.92 275 GLY A CA 1
ATOM 1361 C C . GLY A 1 207 ? 25.011 70.817 46.735 1.00 53.71 275 GLY A C 1
ATOM 1362 O O . GLY A 1 207 ? 24.093 70.098 46.370 1.00 53.44 275 GLY A O 1
ATOM 1363 N N . ASP A 1 208 ? 25.380 70.904 48.009 1.00 52.19 276 ASP A N 1
ATOM 1364 C CA . ASP A 1 208 ? 24.666 70.165 49.036 1.00 51.16 276 ASP A CA 1
ATOM 1365 C C . ASP A 1 208 ? 23.245 70.744 49.167 1.00 49.18 276 ASP A C 1
ATOM 1366 O O . ASP A 1 208 ? 22.242 70.017 49.233 1.00 48.62 276 ASP A O 1
ATOM 1371 N N . ILE A 1 209 ? 23.142 72.056 49.176 1.00 48.07 277 ILE A N 1
ATOM 1372 C CA . ILE A 1 209 ? 21.824 72.664 49.209 1.00 47.06 277 ILE A CA 1
ATOM 1373 C C . ILE A 1 209 ? 21.516 73.263 47.863 1.00 47.38 277 ILE A C 1
ATOM 1374 O O . ILE A 1 209 ? 22.298 74.060 47.333 1.00 48.74 277 ILE A O 1
ATOM 1379 N N . SER A 1 210 ? 20.368 72.893 47.321 1.00 46.83 278 SER A N 1
ATOM 1380 C CA . SER A 1 210 ? 19.888 73.533 46.123 1.00 47.31 278 SER A CA 1
ATOM 1381 C C . SER A 1 210 ? 18.387 73.730 46.180 1.00 46.16 278 SER A C 1
ATOM 1382 O O . SER A 1 210 ? 17.678 73.067 46.943 1.00 45.59 278 SER A O 1
ATOM 1385 N N . ILE A 1 211 ? 17.932 74.653 45.344 1.00 46.15 279 ILE A N 1
ATOM 1386 C CA . ILE A 1 211 ? 16.537 74.968 45.159 1.00 45.69 279 ILE A CA 1
ATOM 1387 C C . ILE A 1 211 ? 16.256 74.971 43.659 1.00 47.74 279 ILE A C 1
ATOM 1388 O O . ILE A 1 211 ? 16.586 75.919 42.968 1.00 49.06 279 ILE A O 1
ATOM 1393 N N . ASP A 1 212 ? 15.651 73.903 43.168 1.00 49.04 280 ASP A N 1
ATOM 1394 C CA . ASP A 1 212 ? 15.301 73.754 41.755 1.00 52.00 280 ASP A CA 1
ATOM 1395 C C . ASP A 1 212 ? 13.841 74.134 41.487 1.00 52.66 280 ASP A C 1
ATOM 1396 O O . ASP A 1 212 ? 12.998 74.051 42.370 1.00 51.33 280 ASP A O 1
ATOM 1401 N N . THR A 1 213 ? 13.555 74.519 40.247 1.00 54.85 281 THR A N 1
ATOM 1402 C CA . THR A 1 213 ? 12.183 74.624 39.778 1.00 56.65 281 THR A CA 1
ATOM 1403 C C . THR A 1 213 ? 11.803 73.356 39.012 1.00 58.57 281 THR A C 1
ATOM 1404 O O . THR A 1 213 ? 12.637 72.709 38.383 1.00 58.90 281 THR A O 1
ATOM 1408 N N . LEU A 1 214 ? 10.518 73.039 39.050 1.00 59.74 282 LEU A N 1
ATOM 1409 C CA . LEU A 1 214 ? 10.018 71.777 38.536 1.00 61.96 282 LEU A CA 1
ATOM 1410 C C . LEU A 1 214 ? 8.559 71.934 38.074 1.00 64.11 282 LEU A C 1
ATOM 1411 O O . LEU A 1 214 ? 7.966 72.994 38.248 1.00 64.04 282 LEU A O 1
ATOM 1416 N N . HIS A 1 215 ? 8.010 70.900 37.446 1.00 66.30 283 HIS A N 1
ATOM 1417 C CA . HIS A 1 215 ? 6.663 70.943 36.849 1.00 69.35 283 HIS A CA 1
ATOM 1418 C C . HIS A 1 215 ? 6.468 72.196 36.004 1.00 70.78 283 HIS A C 1
ATOM 1419 O O . HIS A 1 215 ? 5.506 72.923 36.157 1.00 71.30 283 HIS A O 1
ATOM 1426 N N . GLY A 1 216 ? 7.423 72.437 35.119 1.00 71.65 284 GLY A N 1
ATOM 1427 C CA . GLY A 1 216 ? 7.350 73.528 34.164 1.00 74.26 284 GLY A CA 1
ATOM 1428 C C . GLY A 1 216 ? 7.302 74.918 34.763 1.00 72.47 284 GLY A C 1
ATOM 1429 O O . GLY A 1 216 ? 6.815 75.843 34.118 1.00 75.69 284 GLY A O 1
ATOM 1430 N N . GLY A 1 217 ? 7.829 75.084 35.976 1.00 67.83 285 GLY A N 1
ATOM 1431 C CA . GLY A 1 217 ? 7.763 76.373 36.664 1.00 65.65 285 GLY A CA 1
ATOM 1432 C C . GLY A 1 217 ? 6.840 76.370 37.873 1.00 63.54 285 GLY A C 1
ATOM 1433 O O . GLY A 1 217 ? 7.046 77.139 38.813 1.00 60.67 285 GLY A O 1
ATOM 1434 N N . GLU A 1 218 ? 5.841 75.490 37.875 1.00 64.79 286 GLU A N 1
ATOM 1435 C CA . GLU A 1 218 ? 4.821 75.495 38.933 1.00 64.02 286 GLU A CA 1
ATOM 1436 C C . GLU A 1 218 ? 5.333 75.177 40.336 1.00 59.77 286 GLU A C 1
ATOM 1437 O O . GLU A 1 218 ? 4.633 75.415 41.304 1.00 59.72 286 GLU A O 1
ATOM 1439 N N . SER A 1 219 ? 6.537 74.641 40.459 1.00 57.07 287 SER A N 1
ATOM 1440 C CA . SER A 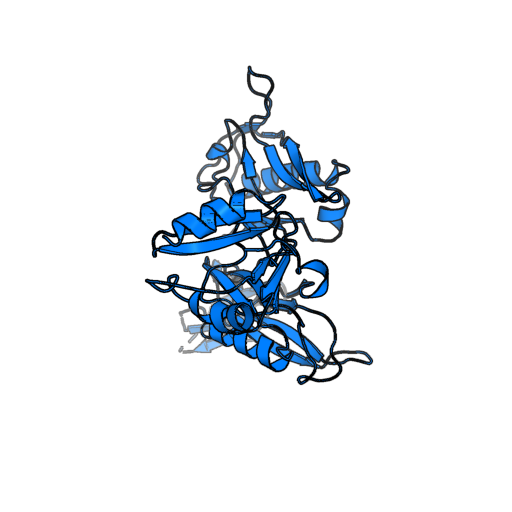1 219 ? 6.963 74.084 41.725 1.00 53.57 287 SER A CA 1
ATOM 1441 C C . SER A 1 219 ? 8.419 74.340 41.987 1.00 50.46 287 SER A C 1
ATOM 1442 O O . SER A 1 219 ? 9.237 74.364 41.074 1.00 50.91 287 SER A O 1
ATOM 1445 N N . LEU A 1 220 ? 8.707 74.522 43.261 1.00 47.01 288 LEU A N 1
ATOM 1446 C CA . LEU A 1 220 ? 10.034 74.686 43.755 1.00 44.75 288 LEU A CA 1
ATOM 1447 C C . LEU A 1 220 ? 10.296 73.480 44.609 1.00 43.48 288 LEU A C 1
ATOM 1448 O O . LEU A 1 220 ? 9.373 72.930 45.214 1.00 43.94 288 LEU A O 1
ATOM 1453 N N . ILE A 1 221 ? 11.552 73.074 44.682 1.00 42.56 289 ILE A N 1
ATOM 1454 C CA . ILE A 1 221 ? 11.941 71.995 45.571 1.00 41.71 289 ILE A CA 1
ATOM 1455 C C . ILE A 1 221 ? 13.258 72.359 46.239 1.00 40.35 289 ILE A C 1
ATOM 1456 O O . ILE A 1 221 ? 14.247 72.636 45.570 1.00 41.49 289 ILE A O 1
ATOM 1461 N N . ILE A 1 222 ? 13.262 72.439 47.558 1.00 39.21 290 ILE A N 1
ATOM 1462 C CA . ILE A 1 222 ? 14.513 72.634 48.318 1.00 37.96 290 ILE A CA 1
ATOM 1463 C C . ILE A 1 222 ? 15.011 71.209 48.578 1.00 38.70 290 ILE A C 1
ATOM 1464 O O . ILE A 1 222 ? 14.230 70.351 48.971 1.00 39.71 290 ILE A O 1
ATOM 1469 N N . ASN A 1 223 ? 16.268 70.929 48.279 1.00 39.36 291 ASN A N 1
ATOM 1470 C CA . ASN A 1 223 ? 16.856 69.612 48.558 1.00 40.25 291 ASN A CA 1
ATOM 1471 C C . ASN A 1 223 ? 18.141 69.833 49.292 1.00 39.77 291 ASN A C 1
ATOM 1472 O O . ASN A 1 223 ? 18.890 70.762 48.963 1.00 39.43 291 ASN A O 1
ATOM 1477 N N . ASP A 1 224 ? 18.341 69.016 50.329 1.00 40.17 292 ASP A N 1
ATOM 1478 C CA . ASP A 1 224 ? 19.589 68.936 51.076 1.00 40.35 292 ASP A CA 1
ATOM 1479 C C . ASP A 1 224 ? 20.121 67.499 50.995 1.00 41.46 292 ASP A C 1
ATOM 1480 O O . ASP A 1 224 ? 19.530 66.590 51.573 1.00 41.84 292 ASP A O 1
ATOM 1485 N N . ARG A 1 225 ? 21.220 67.302 50.275 1.00 41.88 293 ARG A N 1
ATOM 1486 C CA . ARG A 1 225 ? 21.760 65.987 50.101 1.00 44.01 293 ARG A CA 1
ATOM 1487 C C . ARG A 1 225 ? 22.314 65.429 51.385 1.00 44.22 293 ARG A C 1
ATOM 1488 O O . ARG A 1 225 ? 22.417 64.208 51.508 1.00 45.80 293 ARG A O 1
ATOM 1496 N N . ARG A 1 226 ? 22.695 66.272 52.344 1.00 42.91 294 ARG A N 1
ATOM 1497 C CA . ARG A 1 226 ? 23.167 65.714 53.623 1.00 44.41 294 ARG A CA 1
ATOM 1498 C C . ARG A 1 226 ? 22.031 65.153 54.475 1.00 44.80 294 ARG A C 1
ATOM 1499 O O . ARG A 1 226 ? 22.277 64.435 55.442 1.00 47.02 294 ARG A O 1
ATOM 1507 N N . GLY A 1 227 ? 20.792 65.468 54.116 1.00 42.97 295 GLY A N 1
ATOM 1508 C CA . GLY A 1 227 ? 19.643 64.918 54.794 1.00 43.15 295 GLY A CA 1
ATOM 1509 C C . GLY A 1 227 ? 19.131 65.680 55.999 1.00 42.25 295 GLY A C 1
ATOM 1510 O O . GLY A 1 227 ? 18.217 65.233 56.633 1.00 43.35 295 GLY A O 1
ATOM 1511 N N . GLY A 1 228 ? 19.673 66.848 56.304 1.00 41.03 296 GLY A N 1
ATOM 1512 C CA . GLY A 1 228 ? 19.241 67.571 57.495 1.00 41.01 296 GLY A CA 1
ATOM 1513 C C . GLY A 1 228 ? 17.793 68.060 57.423 1.00 40.09 296 GLY A C 1
ATOM 1514 O O . GLY A 1 228 ? 17.238 68.220 56.357 1.00 37.72 296 GLY A O 1
ATOM 1515 N N . ASN A 1 229 ? 17.201 68.302 58.586 1.00 41.44 297 ASN A N 1
ATOM 1516 C CA . ASN A 1 229 ? 15.913 68.948 58.692 1.00 40.72 297 ASN A CA 1
ATOM 1517 C C . ASN A 1 229 ? 15.822 70.163 57.798 1.00 39.43 297 ASN A C 1
ATOM 1518 O O . ASN A 1 229 ? 16.779 70.914 57.679 1.00 38.92 297 ASN A O 1
ATOM 1523 N N . ILE A 1 230 ? 14.688 70.295 57.119 1.00 39.62 298 ILE A N 1
ATOM 1524 C CA . ILE A 1 230 ? 14.309 71.503 56.405 1.00 39.03 298 ILE A CA 1
ATOM 1525 C C . ILE A 1 230 ? 12.923 71.981 56.912 1.00 40.68 298 ILE A C 1
ATOM 1526 O O . ILE A 1 230 ? 12.001 71.159 57.058 1.00 41.05 298 ILE A O 1
ATOM 1531 N N . GLU A 1 231 ? 12.803 73.290 57.176 1.00 41.40 299 GLU A N 1
ATOM 1532 C CA . GLU A 1 231 ? 11.548 73.932 57.563 1.00 43.42 299 GLU A CA 1
ATOM 1533 C C . GLU A 1 231 ? 11.365 75.253 56.843 1.00 42.98 299 GLU A C 1
ATOM 1534 O O . GLU A 1 231 ? 12.307 76.015 56.689 1.00 42.09 299 GLU A O 1
ATOM 1540 N N . VAL A 1 232 ? 10.138 75.514 56.408 1.00 44.47 300 VAL A N 1
ATOM 1541 C CA . VAL A 1 232 ? 9.758 76.799 55.873 1.00 44.54 300 VAL A CA 1
ATOM 1542 C C . VAL A 1 232 ? 8.782 77.366 56.873 1.00 46.53 300 VAL A C 1
ATOM 1543 O O . VAL A 1 232 ? 7.684 76.868 57.024 1.00 48.61 300 VAL A O 1
ATOM 1547 N N . LYS A 1 233 ? 9.209 78.399 57.575 1.00 47.14 301 LYS A N 1
ATOM 1548 C CA . LYS A 1 233 ? 8.456 78.965 58.675 1.00 48.57 301 LYS A CA 1
ATOM 1549 C C . LYS A 1 233 ? 8.037 80.389 58.380 1.00 48.34 301 LYS A C 1
ATOM 1550 O O . LYS A 1 233 ? 8.588 81.047 57.524 1.00 46.87 301 LYS A O 1
ATOM 1556 N N . GLY A 1 234 ? 7.057 80.859 59.131 1.00 49.65 302 GLY A N 1
ATOM 1557 C CA . GLY A 1 234 ? 6.579 82.196 58.975 1.00 50.37 302 GLY A CA 1
ATOM 1558 C C . GLY A 1 234 ? 5.093 82.285 58.689 1.00 52.17 302 GLY A C 1
ATOM 1559 O O . GLY A 1 234 ? 4.470 81.347 58.192 1.00 52.92 302 GLY A O 1
ATOM 1560 N N . SER A 1 235 ? 4.549 83.451 59.007 1.00 53.39 303 SER A N 1
ATOM 1561 C CA . SER A 1 235 ? 3.160 83.759 58.789 1.00 55.44 303 SER A CA 1
ATOM 1562 C C . SER A 1 235 ? 2.784 83.632 57.332 1.00 55.06 303 SER A C 1
ATOM 1563 O O . SER A 1 235 ? 1.628 83.329 57.031 1.00 58.37 303 SER A O 1
ATOM 1566 N N . LYS A 1 236 ? 3.734 83.803 56.422 1.00 52.35 304 LYS A N 1
ATOM 1567 C CA . LYS A 1 236 ? 3.430 83.627 54.997 1.00 51.98 304 LYS A CA 1
ATOM 1568 C C . LYS A 1 236 ? 3.980 82.377 54.283 1.00 50.04 304 LYS A C 1
ATOM 1569 O O . LYS A 1 236 ? 3.980 82.347 53.056 1.00 50.36 304 LYS A O 1
ATOM 1575 N N . ALA A 1 237 ? 4.396 81.331 54.993 1.00 48.64 305 ALA A N 1
ATOM 1576 C CA . ALA A 1 237 ? 4.773 80.089 54.275 1.00 48.17 305 ALA A CA 1
ATOM 1577 C C . ALA A 1 237 ? 3.678 79.652 53.291 1.00 50.09 305 ALA A C 1
ATOM 1578 O O . ALA A 1 237 ? 3.981 79.317 52.151 1.00 51.13 305 ALA A O 1
ATOM 1580 N N . LYS A 1 238 ? 2.418 79.670 53.720 1.00 51.73 306 LYS A N 1
ATOM 1581 C CA . LYS A 1 238 ? 1.311 79.176 52.880 1.00 54.16 306 LYS A CA 1
ATOM 1582 C C . LYS A 1 238 ? 1.267 79.891 51.514 1.00 55.18 306 LYS A C 1
ATOM 1583 O O . LYS A 1 238 ? 0.930 79.275 50.503 1.00 55.73 306 LYS A O 1
ATOM 1585 N N . GLU A 1 239 ? 1.668 81.161 51.485 1.00 55.13 307 GLU A N 1
ATOM 1586 C CA . GLU A 1 239 ? 1.576 81.950 50.266 1.00 57.27 307 GLU A CA 1
ATOM 1587 C C . GLU A 1 239 ? 2.503 81.447 49.180 1.00 56.23 307 GLU A C 1
ATOM 1588 O O . GLU A 1 239 ? 2.290 81.723 48.011 1.00 58.15 307 GLU A O 1
ATOM 1594 N N . LEU A 1 240 ? 3.546 80.736 49.562 1.00 54.08 308 LEU A N 1
ATOM 1595 C CA . LEU A 1 240 ? 4.466 80.158 48.581 1.00 53.54 308 LEU A CA 1
ATOM 1596 C C . LEU A 1 240 ? 3.993 78.817 48.131 1.00 54.27 308 LEU A C 1
ATOM 1597 O O . LEU A 1 240 ? 4.436 78.318 47.106 1.00 55.29 308 LEU A O 1
ATOM 1602 N N . GLY A 1 241 ? 3.123 78.209 48.913 1.00 54.60 309 GLY A N 1
ATOM 1603 C CA . GLY A 1 241 ? 2.526 76.951 48.509 1.00 56.30 309 GLY A CA 1
ATOM 1604 C C . GLY A 1 241 ? 3.177 75.685 49.014 1.00 54.65 309 GLY A C 1
ATOM 1605 O O . GLY A 1 241 ? 3.036 74.667 48.388 1.00 55.35 309 GLY A O 1
ATOM 1606 N N . PHE A 1 242 ? 3.868 75.739 50.146 1.00 53.17 310 PHE A N 1
ATOM 1607 C CA . PHE A 1 242 ? 4.328 74.526 50.816 1.00 53.33 310 PHE A CA 1
ATOM 1608 C C . PHE A 1 242 ? 3.196 73.849 51.591 1.00 55.87 310 PHE A C 1
ATOM 1609 O O . PHE A 1 242 ? 2.884 74.255 52.690 1.00 56.12 310 PHE A O 1
ATOM 1617 N N . LEU A 1 243 ? 2.579 72.822 51.014 1.00 59.13 311 LEU A N 1
ATOM 1618 C CA . LEU A 1 243 ? 1.546 72.027 51.720 1.00 62.60 311 LEU A CA 1
ATOM 1619 C C . LEU A 1 243 ? 2.113 71.634 53.078 1.00 62.02 311 LEU A C 1
ATOM 1620 O O . LEU A 1 243 ? 1.508 71.874 54.134 1.00 62.07 311 LEU A O 1
ATOM 1622 N N . GLN A 1 244 ? 3.309 71.040 52.990 1.00 61.00 312 GLN A N 1
ATOM 1623 C CA . GLN A 1 244 ? 4.078 70.575 54.115 1.00 60.25 312 GLN A CA 1
ATOM 1624 C C . GLN A 1 244 ? 5.153 71.606 54.350 1.00 58.24 312 GLN A C 1
ATOM 1625 O O . GLN A 1 244 ? 5.839 71.983 53.399 1.00 58.20 312 GLN A O 1
ATOM 1631 N N . THR A 1 245 ? 5.326 72.056 55.589 1.00 58.05 313 THR A N 1
ATOM 1632 C CA . THR A 1 245 ? 6.354 73.054 55.893 1.00 56.38 313 THR A CA 1
ATOM 1633 C C . THR A 1 245 ? 7.591 72.527 56.617 1.00 55.84 313 THR A C 1
ATOM 1634 O O . THR A 1 245 ? 8.511 73.301 56.867 1.00 54.51 313 THR A O 1
ATOM 1638 N N . THR A 1 246 ? 7.610 71.245 56.969 1.00 57.38 314 THR A N 1
ATOM 1639 C CA . THR A 1 246 ? 8.780 70.620 57.586 1.00 57.34 314 THR A CA 1
ATOM 1640 C C . THR A 1 246 ? 8.977 69.197 57.091 1.00 58.75 314 THR A C 1
ATOM 1641 O O . THR A 1 246 ? 8.019 68.503 56.794 1.00 60.01 314 THR A O 1
ATOM 1645 N N . THR A 1 247 ? 10.234 68.776 57.011 1.00 58.95 315 THR A N 1
ATOM 1646 C CA . THR A 1 247 ? 10.566 67.426 56.595 1.00 61.07 315 THR A CA 1
ATOM 1647 C C . THR A 1 247 ? 10.516 66.528 57.802 1.00 64.20 315 THR A C 1
ATOM 1648 O O . THR A 1 247 ? 10.849 66.957 58.912 1.00 64.01 315 THR A O 1
ATOM 1652 N N . GLN A 1 248 ? 10.126 65.272 57.552 1.00 67.94 316 GLN A N 1
ATOM 1653 C CA . GLN A 1 248 ? 9.982 64.228 58.586 1.00 71.63 316 GLN A CA 1
ATOM 1654 C C . GLN A 1 248 ? 11.341 63.670 58.990 1.00 72.55 316 GLN A C 1
ATOM 1655 O O . GLN A 1 248 ? 11.968 62.920 58.230 1.00 72.61 316 GLN A O 1
ATOM 1657 N N . GLU A 1 249 ? 11.781 64.052 60.190 1.00 73.48 317 GLU A N 1
ATOM 1658 C CA . GLU A 1 249 ? 12.928 63.423 60.804 1.00 75.21 317 GLU A CA 1
ATOM 1659 C C . GLU A 1 249 ? 12.593 61.952 60.900 1.00 77.78 317 GLU A C 1
ATOM 1660 O O . GLU A 1 249 ? 11.678 61.569 61.631 1.00 80.15 317 GLU A O 1
ATOM 1666 N N . SER A 1 250 ? 13.306 61.131 60.145 1.00 84.23 318 SER A N 1
ATOM 1667 C CA . SER A 1 250 ? 13.036 59.701 60.155 1.00 80.85 318 SER A CA 1
ATOM 1668 C C . SER A 1 250 ? 13.847 59.014 61.251 1.00 73.73 318 SER A C 1
ATOM 1669 O O . SER A 1 250 ? 15.017 59.308 61.453 1.00 73.02 318 SER A O 1
ATOM 1672 N N . ASP A 1 251 ? 13.216 58.063 61.926 1.00 69.35 319 ASP A N 1
ATOM 1673 C CA . ASP A 1 251 ? 13.764 57.445 63.132 1.00 63.19 319 ASP A CA 1
ATOM 1674 C C . ASP A 1 251 ? 14.883 56.446 62.828 1.00 60.88 319 ASP A C 1
ATOM 1675 O O . ASP A 1 251 ? 14.838 55.739 61.842 1.00 62.94 319 ASP A O 1
ATOM 1677 N N . LEU A 1 252 ? 15.866 56.376 63.718 1.00 57.16 320 LEU A N 1
ATOM 1678 C CA . LEU A 1 252 ? 17.129 55.650 63.495 1.00 55.71 320 LEU A CA 1
ATOM 1679 C C . LEU A 1 252 ? 17.056 54.118 63.494 1.00 52.74 320 LEU A C 1
ATOM 1680 O O . LEU A 1 252 ? 17.658 53.447 62.662 1.00 53.92 320 LEU A O 1
ATOM 1685 N N . LEU A 1 253 ? 16.386 53.564 64.482 1.00 48.91 321 LEU A N 1
ATOM 1686 C CA . LEU A 1 253 ? 16.365 52.130 64.667 1.00 46.74 321 LEU A CA 1
ATOM 1687 C C . LEU A 1 253 ? 14.974 51.754 65.061 1.00 45.74 321 LEU A C 1
ATOM 1688 O O . LEU A 1 253 ? 14.362 52.382 65.892 1.00 43.90 321 LEU A O 1
ATOM 1693 N N . LYS A 1 254 ? 14.470 50.706 64.445 1.00 47.65 322 LYS A N 1
ATOM 1694 C CA . LYS A 1 254 ? 13.144 50.198 64.759 1.00 48.19 322 LYS A CA 1
ATOM 1695 C C . LYS A 1 254 ? 13.307 48.710 64.836 1.00 46.90 322 LYS A C 1
ATOM 1696 O O . LYS A 1 254 ? 13.837 48.147 63.915 1.00 47.77 322 LYS A O 1
ATOM 1702 N N . SER A 1 255 ? 12.878 48.089 65.924 1.00 46.00 323 SER A N 1
ATOM 1703 C CA . SER A 1 255 ? 12.956 46.628 66.039 1.00 47.38 323 SER A CA 1
ATOM 1704 C C . SER A 1 255 ? 12.338 45.923 64.847 1.00 50.53 323 SER A C 1
ATOM 1705 O O . SER A 1 255 ? 11.407 46.438 64.222 1.00 52.78 323 SER A O 1
ATOM 1708 N N . SER A 1 256 ? 12.857 44.739 64.544 1.00 51.14 324 SER A N 1
ATOM 1709 C CA . SER A 1 256 ? 12.260 43.885 63.502 1.00 55.56 324 SER A CA 1
ATOM 1710 C C . SER A 1 256 ? 10.944 43.270 63.931 1.00 57.64 324 SER A C 1
ATOM 1711 O O . SER A 1 256 ? 10.142 42.909 63.106 1.00 62.21 324 SER A O 1
ATOM 1714 N N . ARG A 1 257 ? 10.766 43.133 65.233 1.00 55.64 325 ARG A N 1
ATOM 1715 C CA . ARG A 1 257 ? 9.681 42.389 65.810 1.00 58.69 325 ARG A CA 1
ATOM 1716 C C . ARG A 1 257 ? 9.230 43.124 67.063 1.00 57.24 325 ARG A C 1
ATOM 1717 O O . ARG A 1 257 ? 10.010 43.836 67.667 1.00 54.12 325 ARG A O 1
ATOM 1725 N N . THR A 1 258 ? 7.978 42.931 67.457 1.00 60.73 326 THR A N 1
ATOM 1726 C CA . THR A 1 258 ? 7.477 43.406 68.749 1.00 60.35 326 THR A CA 1
ATOM 1727 C C . THR A 1 258 ? 8.370 42.800 69.802 1.00 57.63 326 THR A C 1
ATOM 1728 O O . THR A 1 258 ? 8.973 41.794 69.547 1.00 56.78 326 THR A O 1
ATOM 1732 N N . ILE A 1 259 ? 8.538 43.434 70.953 1.00 57.18 327 ILE A N 1
ATOM 1733 C CA . ILE A 1 259 ? 9.479 42.895 71.955 1.00 55.96 327 ILE A CA 1
ATOM 1734 C C . ILE A 1 259 ? 8.812 41.666 72.461 1.00 61.38 327 ILE A C 1
ATOM 1735 O O . ILE A 1 259 ? 7.595 41.620 72.499 1.00 66.87 327 ILE A O 1
ATOM 1740 N N . LYS A 1 260 ? 9.575 40.653 72.821 1.00 61.95 328 LYS A N 1
ATOM 1741 C CA . LYS A 1 260 ? 8.943 39.379 73.164 1.00 68.14 328 LYS A CA 1
ATOM 1742 C C . LYS A 1 260 ? 8.208 39.516 74.506 1.00 73.11 328 LYS A C 1
ATOM 1743 O O . LYS A 1 260 ? 8.646 40.265 75.390 1.00 71.52 328 LYS A O 1
ATOM 1749 N N . GLU A 1 261 ? 7.073 38.827 74.611 1.00 79.75 329 GLU A N 1
ATOM 1750 C CA . GLU A 1 261 ? 6.280 38.771 75.843 1.00 86.39 329 GLU A CA 1
ATOM 1751 C C . GLU A 1 261 ? 6.912 37.827 76.874 1.00 89.51 329 GLU A C 1
ATOM 1752 O O . GLU A 1 261 ? 7.364 36.725 76.518 1.00 90.36 329 GLU A O 1
ATOM 1754 N N . GLY A 1 262 ? 6.920 38.252 78.142 1.00 91.95 330 GLY A N 1
ATOM 1755 C CA . GLY A 1 262 ? 7.383 37.409 79.257 1.00 96.41 330 GLY A CA 1
ATOM 1756 C C . GLY A 1 262 ? 8.792 37.718 79.715 1.00 91.96 330 GLY A C 1
ATOM 1757 O O . GLY A 1 262 ? 9.357 38.709 79.317 1.00 85.72 330 GLY A O 1
ATOM 1758 N N . LYS A 1 263 ? 9.376 36.854 80.541 1.00 96.30 331 LYS A N 1
ATOM 1759 C CA . LYS A 1 263 ? 10.695 37.146 81.118 1.00 94.27 331 LYS A CA 1
ATOM 1760 C C . LYS A 1 263 ? 11.802 37.141 80.064 1.00 87.02 331 LYS A C 1
ATOM 1761 O O . LYS A 1 263 ? 12.101 36.094 79.464 1.00 86.78 331 LYS A O 1
ATOM 1767 N N . LEU A 1 264 ? 12.386 38.322 79.848 1.00 81.31 332 LEU A N 1
ATOM 1768 C CA . LEU A 1 264 ? 13.643 38.455 79.121 1.00 75.88 332 LEU A CA 1
ATOM 1769 C C . LEU A 1 264 ? 14.740 38.723 80.140 1.00 77.59 332 LEU A C 1
ATOM 1770 O O . LEU A 1 264 ? 14.500 39.344 81.172 1.00 80.97 332 LEU A O 1
ATOM 1775 N N . GLU A 1 265 ? 15.939 38.258 79.825 1.00 76.34 333 GLU A N 1
ATOM 1776 C CA . GLU A 1 265 ? 17.049 38.186 80.772 1.00 80.42 333 GLU A CA 1
ATOM 1777 C C . GLU A 1 265 ? 18.363 38.651 80.152 1.00 76.48 333 GLU A C 1
ATOM 1778 O O . GLU A 1 265 ? 18.555 38.544 78.941 1.00 72.46 333 GLU A O 1
ATOM 1780 N N . GLY A 1 266 ? 19.273 39.133 80.996 1.00 79.03 334 GLY A N 1
ATOM 1781 C CA . GLY A 1 266 ? 20.581 39.595 80.552 1.00 76.75 334 GLY A CA 1
ATOM 1782 C C . GLY A 1 266 ? 20.714 41.114 80.514 1.00 73.41 334 GLY A C 1
ATOM 1783 O O . GLY A 1 266 ? 19.768 41.855 80.781 1.00 71.11 334 GLY A O 1
ATOM 1784 N N . VAL A 1 267 ? 21.929 41.546 80.193 1.00 73.04 335 VAL A N 1
ATOM 1785 C CA . VAL A 1 267 ? 22.304 42.939 80.142 1.00 71.39 335 VAL A CA 1
ATOM 1786 C C . VAL A 1 267 ? 22.788 43.244 78.742 1.00 66.42 335 VAL A C 1
ATOM 1787 O O . VAL A 1 267 ? 23.587 42.497 78.188 1.00 66.91 335 VAL A O 1
ATOM 1791 N N . VAL A 1 268 ? 22.292 44.351 78.188 1.00 62.05 336 VAL A N 1
ATOM 1792 C CA . VAL A 1 268 ? 22.620 44.778 76.840 1.00 57.69 336 VAL A CA 1
ATOM 1793 C C . VAL A 1 268 ? 23.035 46.238 76.898 1.00 58.28 336 VAL A C 1
ATOM 1794 O O . VAL A 1 268 ? 22.739 46.930 77.880 1.00 60.17 336 VAL A O 1
ATOM 1798 N N . SER A 1 269 ? 23.735 46.697 75.860 1.00 57.23 337 SER A N 1
ATOM 1799 C CA . SER A 1 269 ? 24.253 48.070 75.811 1.00 58.28 337 SER A CA 1
ATOM 1800 C C . SER A 1 269 ? 23.798 48.773 74.558 1.00 53.53 337 SER A C 1
ATOM 1801 O O . SER A 1 269 ? 23.787 48.176 73.504 1.00 50.89 337 SER A O 1
ATOM 1804 N N . LEU A 1 270 ? 23.468 50.056 74.706 1.00 53.26 338 LEU A N 1
ATOM 1805 C CA . LEU A 1 270 ? 23.226 50.996 73.618 1.00 50.64 338 LEU A CA 1
ATOM 1806 C C . LEU A 1 270 ? 24.227 52.137 73.775 1.00 54.67 338 LEU A C 1
ATOM 1807 O O . LEU A 1 270 ? 24.168 52.899 74.744 1.00 57.37 338 LEU A O 1
ATOM 1812 N N . ASN A 1 271 ? 25.163 52.264 72.848 1.00 56.53 339 ASN A N 1
ATOM 1813 C CA . ASN A 1 271 ? 26.308 53.161 73.075 1.00 61.89 339 ASN A CA 1
ATOM 1814 C C . ASN A 1 271 ? 26.811 53.075 74.541 1.00 66.47 339 ASN A C 1
ATOM 1815 O O . ASN A 1 271 ? 26.891 54.071 75.253 1.00 69.65 339 ASN A O 1
ATOM 1820 N N . GLY A 1 272 ? 27.102 51.864 74.992 1.00 67.57 340 GLY A N 1
ATOM 1821 C CA . GLY A 1 272 ? 27.680 51.652 76.317 1.00 73.30 340 GLY A CA 1
ATOM 1822 C C . GLY A 1 272 ? 26.707 51.525 77.482 1.00 72.38 340 GLY A C 1
ATOM 1823 O O . GLY A 1 272 ? 27.075 51.030 78.552 1.00 77.28 340 GLY A O 1
ATOM 1824 N N . GLN A 1 273 ? 25.463 51.931 77.281 1.00 66.91 341 GLN A N 1
ATOM 1825 C CA . GLN A 1 273 ? 24.568 52.197 78.405 1.00 67.46 341 GLN A CA 1
ATOM 1826 C C . GLN A 1 273 ? 23.726 50.971 78.771 1.00 65.07 341 GLN A C 1
ATOM 1827 O O . GLN A 1 273 ? 22.891 50.545 78.012 1.00 60.05 341 GLN A O 1
ATOM 1833 N N . LYS A 1 274 ? 23.939 50.418 79.951 1.00 70.11 342 LYS A N 1
ATOM 1834 C CA . LYS A 1 274 ? 23.495 49.062 80.241 1.00 70.01 342 LYS A CA 1
ATOM 1835 C C . LYS A 1 274 ? 21.999 48.982 80.589 1.00 67.70 342 LYS A C 1
ATOM 1836 O O . LYS A 1 274 ? 21.484 49.852 81.284 1.00 69.49 342 LYS A O 1
ATOM 1838 N N . LEU A 1 275 ? 21.318 47.955 80.056 1.00 64.63 343 LEU A N 1
ATOM 1839 C CA . LEU A 1 275 ? 20.003 47.495 80.550 1.00 64.60 343 LEU A CA 1
ATOM 1840 C C . LEU A 1 275 ? 20.059 46.005 81.004 1.00 67.42 343 LEU A C 1
ATOM 1841 O O . LEU A 1 275 ? 19.561 45.614 82.085 1.00 71.21 343 LEU A O 1
ATOM 1846 N N . ASN A 1 290 ? 4.759 45.975 77.907 1.00 79.16 358 ASN A N 1
ATOM 1847 C CA . ASN A 1 290 ? 6.013 46.338 78.591 1.00 76.30 358 ASN A CA 1
ATOM 1848 C C . ASN A 1 290 ? 7.360 46.173 77.765 1.00 69.88 358 ASN A C 1
ATOM 1849 O O . ASN A 1 290 ? 8.396 45.692 78.245 1.00 69.36 358 ASN A O 1
ATOM 1851 N N . THR A 1 291 ? 7.299 46.607 76.509 1.00 65.45 359 THR A N 1
ATOM 1852 C CA . THR A 1 291 ? 8.378 47.272 75.882 1.00 58.40 359 THR A CA 1
ATOM 1853 C C . THR A 1 291 ? 8.400 48.716 76.487 1.00 58.39 359 THR A C 1
ATOM 1854 O O . THR A 1 291 ? 9.282 49.532 76.144 1.00 53.39 359 THR A O 1
ATOM 1858 N N . ASP A 1 292 ? 7.395 49.038 77.326 1.00 62.73 360 ASP A N 1
ATOM 1859 C CA . ASP A 1 292 ? 7.352 50.289 78.120 1.00 63.86 360 ASP A CA 1
ATOM 1860 C C . ASP A 1 292 ? 8.475 50.394 79.150 1.00 63.41 360 ASP A C 1
ATOM 1861 O O . ASP A 1 292 ? 9.061 51.459 79.327 1.00 62.87 360 ASP A O 1
ATOM 1866 N N . ALA A 1 293 ? 8.753 49.316 79.858 1.00 65.33 361 ALA A N 1
ATOM 1867 C CA . ALA A 1 293 ? 9.804 49.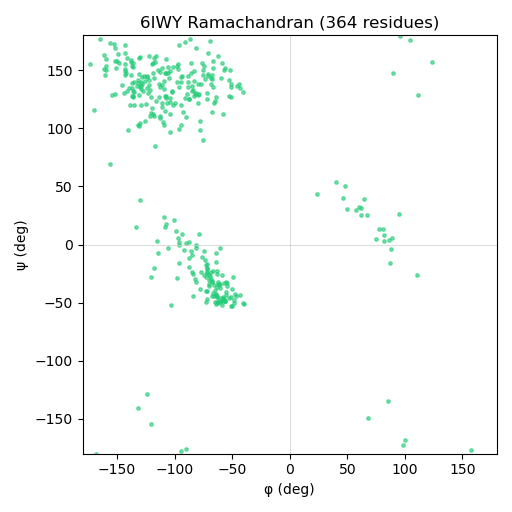357 80.869 1.00 66.27 361 ALA A CA 1
ATOM 1868 C C . ALA A 1 293 ? 11.145 49.740 80.227 1.00 60.26 361 ALA A C 1
ATOM 1869 O O . ALA A 1 293 ? 11.867 50.597 80.731 1.00 60.50 361 ALA A O 1
ATOM 1871 N N . ILE A 1 294 ? 11.446 49.108 79.100 1.00 55.87 362 ILE A N 1
ATOM 1872 C CA . ILE A 1 294 ? 12.702 49.313 78.383 1.00 51.31 362 ILE A CA 1
ATOM 1873 C C . ILE A 1 294 ? 12.739 50.742 77.848 1.00 49.03 362 ILE A C 1
ATOM 1874 O O . ILE A 1 294 ? 13.793 51.367 77.815 1.00 48.53 362 ILE A O 1
ATOM 1879 N N . ILE A 1 295 ? 11.588 51.268 77.446 1.00 48.64 363 ILE A N 1
ATOM 1880 C CA . ILE A 1 295 ? 11.549 52.600 76.905 1.00 46.34 363 ILE A CA 1
ATOM 1881 C C . ILE A 1 295 ? 12.007 53.590 77.991 1.00 49.13 363 ILE A C 1
ATOM 1882 O O . ILE A 1 295 ? 12.915 54.415 77.762 1.00 47.36 363 ILE A O 1
ATOM 1887 N N . GLN A 1 296 ? 11.413 53.470 79.178 1.00 53.56 364 GLN A N 1
ATOM 1888 C CA . GLN A 1 296 ? 11.717 54.382 80.294 1.00 57.36 364 GLN A CA 1
ATOM 1889 C C . GLN A 1 296 ? 13.195 54.241 80.661 1.00 57.08 364 GLN A C 1
ATOM 1890 O O . GLN A 1 296 ? 13.855 55.208 81.052 1.00 58.63 364 GLN A O 1
ATOM 1896 N N . ALA A 1 297 ? 13.704 53.021 80.544 1.00 55.81 365 ALA A N 1
ATOM 1897 C CA . ALA A 1 297 ? 15.102 52.754 80.848 1.00 56.10 365 ALA A CA 1
ATOM 1898 C C . ALA A 1 297 ? 15.956 53.535 79.869 1.00 52.05 365 ALA A C 1
ATOM 1899 O O . ALA A 1 297 ? 16.909 54.200 80.252 1.00 54.17 365 ALA A O 1
ATOM 1901 N N . ILE A 1 298 ? 15.579 53.487 78.600 1.00 47.43 366 ILE A N 1
ATOM 1902 C CA . ILE A 1 298 ? 16.400 54.091 77.557 1.00 44.57 366 ILE A CA 1
ATOM 1903 C C . ILE A 1 298 ? 16.375 55.611 77.646 1.00 46.25 366 ILE A C 1
ATOM 1904 O O . ILE A 1 298 ? 17.385 56.251 77.408 1.00 47.09 366 ILE A O 1
ATOM 1909 N N . ASN A 1 299 ? 15.238 56.190 78.014 1.00 47.53 367 ASN A N 1
ATOM 1910 C CA . ASN A 1 299 ? 15.120 57.629 77.974 1.00 49.13 367 ASN A CA 1
ATOM 1911 C C . ASN A 1 299 ? 15.931 58.288 79.080 1.00 53.80 367 ASN A C 1
ATOM 1912 O O . ASN A 1 299 ? 16.258 59.453 78.978 1.00 55.62 367 ASN A O 1
ATOM 1917 N N . ALA A 1 300 ? 16.264 57.524 80.117 1.00 56.86 368 ALA A N 1
ATOM 1918 C CA . ALA A 1 300 ? 17.064 58.010 81.228 1.00 62.11 368 ALA A CA 1
ATOM 1919 C C . ALA A 1 300 ? 18.553 58.059 80.906 1.00 63.33 368 ALA A C 1
ATOM 1920 O O . ALA A 1 300 ? 19.351 58.296 81.790 1.00 69.20 368 ALA A O 1
ATOM 1922 N N . LYS A 1 301 ? 18.927 57.852 79.651 1.00 59.75 369 LYS A N 1
ATOM 1923 C CA . LYS A 1 301 ? 20.326 57.837 79.245 1.00 61.82 369 LYS A CA 1
ATOM 1924 C C . LYS A 1 301 ? 20.615 59.030 78.320 1.00 61.48 369 LYS A C 1
ATOM 1925 O O . LYS A 1 301 ? 19.825 59.343 77.438 1.00 58.56 369 LYS A O 1
ATOM 1931 N N . GLU A 1 302 ? 21.752 59.687 78.514 1.00 66.31 370 GLU A N 1
ATOM 1932 C CA . GLU A 1 302 ? 22.066 60.925 77.797 1.00 67.67 370 GLU A CA 1
ATOM 1933 C C . GLU A 1 302 ? 22.198 60.666 76.305 1.00 63.78 370 GLU A C 1
ATOM 1934 O O . GLU A 1 302 ? 22.934 59.781 75.896 1.00 64.24 370 GLU A O 1
ATOM 1936 N N . GLY A 1 303 ? 21.466 61.428 75.501 1.00 61.35 371 GLY A N 1
ATOM 1937 C CA . GLY A 1 303 ? 21.487 61.269 74.047 1.00 58.37 371 GLY A CA 1
ATOM 1938 C C . GLY A 1 303 ? 20.958 59.931 73.550 1.00 53.44 371 GLY A C 1
ATOM 1939 O O . GLY A 1 303 ? 21.502 59.331 72.625 1.00 54.34 371 GLY A O 1
ATOM 1940 N N . LEU A 1 304 ? 19.911 59.414 74.150 1.00 49.42 372 LEU A N 1
ATOM 1941 C CA . LEU A 1 304 ? 19.251 58.291 73.518 1.00 44.77 372 LEU A CA 1
ATOM 1942 C C . LEU A 1 304 ? 17.797 58.498 73.776 1.00 42.25 372 LEU A C 1
ATOM 1943 O O . LEU A 1 304 ? 17.432 59.148 74.720 1.00 44.55 372 LEU A O 1
ATOM 1948 N N . SER A 1 305 ? 16.947 58.024 72.906 1.00 39.01 373 SER A N 1
ATOM 1949 C CA . SER A 1 305 ? 15.534 58.241 73.161 1.00 38.43 373 SER A CA 1
ATOM 1950 C C . SER A 1 305 ? 14.873 57.080 72.524 1.00 36.57 373 SER A C 1
ATOM 1951 O O . SER A 1 305 ? 15.431 56.521 71.593 1.00 35.63 373 SER A O 1
ATOM 1954 N N . ALA A 1 306 ? 13.726 56.707 73.057 1.00 36.84 374 ALA A N 1
ATOM 1955 C CA . ALA A 1 306 ? 12.975 55.601 72.537 1.00 37.11 374 ALA A CA 1
ATOM 1956 C C . ALA A 1 306 ? 11.487 55.840 72.745 1.00 39.89 374 ALA A C 1
ATOM 1957 O O . ALA A 1 306 ? 11.084 56.609 73.617 1.00 42.12 374 ALA A O 1
ATOM 1959 N N . PHE A 1 307 ? 10.680 55.187 71.922 1.00 41.10 375 PHE A N 1
ATOM 1960 C CA . PHE A 1 307 ? 9.230 55.265 72.034 1.00 44.35 375 PHE A CA 1
ATOM 1961 C C . PHE A 1 307 ? 8.594 54.023 71.411 1.00 46.61 375 PHE A C 1
ATOM 1962 O O . PHE A 1 307 ? 9.306 53.174 70.833 1.00 44.34 375 PHE A O 1
ATOM 1970 N N . LYS A 1 308 ? 7.275 53.913 71.580 1.00 51.61 376 LYS A N 1
ATOM 1971 C CA . LYS A 1 308 ? 6.489 52.780 71.117 1.00 55.28 376 LYS A CA 1
ATOM 1972 C C . LYS A 1 308 ? 5.580 53.210 69.974 1.00 59.77 376 LYS A C 1
ATOM 1973 O O . LYS A 1 308 ? 4.654 54.004 70.147 1.00 63.72 376 LYS A O 1
ATOM 1976 N N . ASN A 1 309 ? 5.843 52.573 68.842 1.00 60.81 377 ASN A N 1
ATOM 1977 C CA . ASN A 1 309 ? 5.187 52.724 67.543 1.00 65.44 377 ASN A CA 1
ATOM 1978 C C . ASN A 1 309 ? 3.710 52.374 67.519 1.00 71.71 377 ASN A C 1
ATOM 1979 O O . ASN A 1 309 ? 3.226 51.648 68.382 1.00 73.58 377 ASN A O 1
ATOM 1984 N N . ALA A 1 310 ? 3.013 52.828 66.483 1.00 76.45 378 ALA A N 1
ATOM 1985 C CA . ALA A 1 310 ? 1.612 52.430 66.277 1.00 84.32 378 ALA A CA 1
ATOM 1986 C C . ALA A 1 310 ? 1.455 50.919 66.034 1.00 86.18 378 ALA A C 1
ATOM 1987 O O . ALA A 1 310 ? 0.384 50.377 66.234 1.00 92.56 378 ALA A O 1
ATOM 1989 N N . GLU A 1 311 ? 2.523 50.262 65.587 1.00 81.40 379 GLU A N 1
ATOM 1990 C CA . GLU A 1 311 ? 2.597 48.805 65.499 1.00 82.09 379 GLU A CA 1
ATOM 1991 C C . GLU A 1 311 ? 3.089 48.124 66.797 1.00 77.43 379 GLU A C 1
ATOM 1992 O O . GLU A 1 311 ? 3.274 46.910 66.812 1.00 76.74 379 GLU A O 1
ATOM 1998 N N . GLY A 1 312 ? 3.347 48.897 67.854 1.00 73.68 380 GLY A N 1
ATOM 1999 C CA . GLY A 1 312 ? 3.859 48.354 69.124 1.00 70.07 380 GLY A CA 1
ATOM 2000 C C . GLY A 1 312 ? 5.360 48.088 69.164 1.00 63.03 380 GLY A C 1
ATOM 2001 O O . GLY A 1 312 ? 5.860 47.423 70.074 1.00 61.40 380 GLY A O 1
ATOM 2002 N N . LYS A 1 313 ? 6.101 48.613 68.195 1.00 59.45 381 LYS A N 1
ATOM 2003 C CA . LYS A 1 313 ? 7.539 48.325 68.105 1.00 53.48 381 LYS A CA 1
ATOM 2004 C C . LYS A 1 313 ? 8.451 49.386 68.783 1.00 49.28 381 LYS A C 1
ATOM 2005 O O . LYS A 1 313 ? 8.160 50.586 68.786 1.00 49.43 381 LYS A O 1
ATOM 2011 N N . LEU A 1 314 ? 9.541 48.910 69.380 1.00 45.51 382 LEU A N 1
ATOM 2012 C CA . LEU A 1 314 ? 10.554 49.776 69.967 1.00 41.97 382 LEU A CA 1
ATOM 2013 C C . LEU A 1 314 ? 11.222 50.584 68.868 1.00 40.02 382 LEU A C 1
ATOM 2014 O O . LEU A 1 314 ? 11.740 50.007 67.905 1.00 40.31 382 LEU A O 1
ATOM 2019 N N . VAL A 1 315 ? 11.197 51.907 68.990 1.00 39.01 383 VAL A N 1
ATOM 2020 C CA . VAL A 1 315 ? 11.976 52.762 68.117 1.00 37.25 383 VAL A CA 1
ATOM 2021 C C . VAL A 1 315 ? 12.991 53.480 68.979 1.00 35.95 383 VAL A C 1
ATOM 2022 O O . VAL A 1 315 ? 12.631 54.098 69.940 1.00 36.92 383 VAL A O 1
ATOM 2026 N N . ILE A 1 316 ? 14.271 53.342 68.668 1.00 35.49 384 ILE A N 1
ATOM 2027 C CA . ILE A 1 316 ? 15.325 54.028 69.394 1.00 35.38 384 ILE A CA 1
ATOM 2028 C C . ILE A 1 316 ? 15.962 55.097 68.496 1.00 36.69 384 ILE A C 1
ATOM 2029 O O . ILE A 1 316 ? 16.234 54.864 67.328 1.00 37.36 384 ILE A O 1
ATOM 2034 N N . ASN A 1 317 ? 16.209 56.258 69.083 1.00 37.39 385 ASN A N 1
ATOM 2035 C CA . ASN A 1 317 ? 16.986 57.318 68.477 1.00 38.93 385 ASN A CA 1
ATOM 2036 C C . ASN A 1 317 ? 18.253 57.669 69.276 1.00 39.61 385 ASN A C 1
ATOM 2037 O O . ASN A 1 317 ? 18.324 57.435 70.474 1.00 38.69 385 ASN A O 1
ATOM 2042 N N . SER A 1 318 ? 19.232 58.244 68.595 1.00 42.16 386 SER A N 1
ATOM 2043 C CA . SER A 1 318 ? 20.421 58.750 69.219 1.00 45.17 386 SER A CA 1
ATOM 2044 C C . SER A 1 318 ? 20.750 60.176 68.728 1.00 49.57 386 SER A C 1
ATOM 2045 O O . SER A 1 318 ? 20.610 60.462 67.547 1.00 51.02 386 SER A O 1
ATOM 2048 N N . LYS A 1 319 ? 21.223 61.044 69.624 1.00 52.05 387 LYS A N 1
ATOM 2049 C CA . LYS A 1 319 ? 21.643 62.388 69.238 1.00 57.21 387 LYS A CA 1
ATOM 2050 C C . LYS A 1 319 ? 22.724 62.394 68.159 1.00 61.11 387 LYS A C 1
ATOM 2051 O O . LYS A 1 319 ? 22.790 63.314 67.317 1.00 64.00 387 LYS A O 1
ATOM 2053 N N . THR A 1 320 ? 23.577 61.376 68.206 1.00 60.80 388 THR A N 1
ATOM 2054 C CA . THR A 1 320 ? 24.735 61.327 67.344 1.00 65.73 388 THR A CA 1
ATOM 2055 C C . THR A 1 320 ? 24.391 60.737 65.996 1.00 64.56 388 THR A C 1
ATOM 2056 O O . THR A 1 320 ? 25.214 60.723 65.090 1.00 68.70 388 THR A O 1
ATOM 2060 N N . GLY A 1 321 ? 23.182 60.208 65.881 1.00 59.93 389 GLY A N 1
ATOM 2061 C CA . GLY A 1 321 ? 22.772 59.464 64.694 1.00 59.50 389 GLY A CA 1
ATOM 2062 C C . GLY A 1 321 ? 23.378 58.078 64.624 1.00 58.52 389 GLY A C 1
ATOM 2063 O O . GLY A 1 321 ? 23.186 57.383 63.641 1.00 58.69 389 GLY A O 1
ATOM 2064 N N . MET A 1 322 ? 24.109 57.691 65.668 1.00 58.83 390 MET A N 1
ATOM 2065 C CA . MET A 1 322 ? 24.854 56.435 65.701 1.00 59.72 390 MET A CA 1
ATOM 2066 C C . MET A 1 322 ? 24.376 55.599 66.906 1.00 55.06 390 MET A C 1
ATOM 2067 O O . MET A 1 322 ? 24.152 56.141 68.004 1.00 54.06 390 MET A O 1
ATOM 2072 N N . LEU A 1 323 ? 24.191 54.303 66.684 1.00 52.62 391 LEU A N 1
ATOM 2073 C CA . LEU A 1 323 ? 23.992 53.331 67.770 1.00 50.53 391 LEU A CA 1
ATOM 2074 C C . LEU A 1 323 ? 24.875 52.129 67.609 1.00 51.97 391 LEU A C 1
ATOM 2075 O O . LEU A 1 323 ? 25.007 51.597 66.506 1.00 52.93 391 LEU A O 1
ATOM 2080 N N . THR A 1 324 ? 25.425 51.681 68.727 1.00 52.52 392 THR A N 1
ATOM 2081 C CA . THR A 1 324 ? 26.116 50.425 68.789 1.00 54.01 392 THR A CA 1
ATOM 2082 C C . THR A 1 324 ? 25.355 49.591 69.813 1.00 50.92 392 THR A C 1
ATOM 2083 O O . THR A 1 324 ? 25.249 49.963 70.984 1.00 51.30 392 THR A O 1
ATOM 2087 N N . ILE A 1 325 ? 24.795 48.483 69.338 1.00 48.33 393 ILE A N 1
ATOM 2088 C CA . ILE A 1 325 ? 24.110 47.530 70.177 1.00 46.33 393 ILE A CA 1
ATOM 2089 C C . ILE A 1 325 ? 25.103 46.415 70.522 1.00 49.82 393 ILE A C 1
ATOM 2090 O O . ILE A 1 325 ? 25.852 45.952 69.662 1.00 52.06 393 ILE A O 1
ATOM 2095 N N . LYS A 1 326 ? 25.121 46.019 71.789 1.00 51.00 394 LYS A N 1
ATOM 2096 C CA . LYS A 1 326 ? 25.880 44.864 72.226 1.00 54.39 394 LYS A CA 1
ATOM 2097 C C . LYS A 1 326 ? 25.235 44.225 73.446 1.00 54.63 394 LYS A C 1
ATOM 2098 O O . LYS A 1 326 ? 24.476 44.849 74.203 1.00 52.59 394 LYS A O 1
ATOM 2100 N N . GLY A 1 327 ? 25.556 42.957 73.625 1.00 57.07 395 GLY A N 1
ATOM 2101 C CA . GLY A 1 327 ? 25.072 42.212 74.773 1.00 58.77 395 GLY A CA 1
ATOM 2102 C C . GLY A 1 327 ? 26.201 42.239 75.759 1.00 64.40 395 GLY A C 1
ATOM 2103 O O . GLY A 1 327 ? 27.343 42.120 75.361 1.00 68.34 395 GLY A O 1
ATOM 2104 N N . GLU A 1 328 ? 25.892 42.411 77.037 1.00 66.49 396 GLU A N 1
ATOM 2105 C CA . GLU A 1 328 ? 26.925 42.481 78.069 1.00 73.71 396 GLU A CA 1
ATOM 2106 C C . GLU A 1 328 ? 27.223 41.138 78.813 1.00 78.51 396 GLU A C 1
ATOM 2107 O O . GLU A 1 328 ? 28.045 41.099 79.720 1.00 85.64 396 GLU A O 1
ATOM 2113 N N . ASP A 1 329 ? 26.564 40.055 78.417 1.00 75.15 397 ASP A N 1
ATOM 2114 C CA . ASP A 1 329 ? 26.783 38.742 79.000 1.00 80.30 397 ASP A CA 1
ATOM 2115 C C . ASP A 1 329 ? 26.005 37.718 78.233 1.00 75.96 397 ASP A C 1
ATOM 2116 O O . ASP A 1 329 ? 24.976 38.026 77.662 1.00 69.76 397 ASP A O 1
ATOM 2121 N N . ALA A 1 330 ? 26.443 36.469 78.271 1.00 79.92 398 ALA A N 1
ATOM 2122 C CA . ALA A 1 330 ? 25.889 35.497 77.351 1.00 76.76 398 ALA A CA 1
ATOM 2123 C C . ALA A 1 330 ? 24.375 35.699 77.185 1.00 71.60 398 ALA A C 1
ATOM 2124 O O . ALA A 1 330 ? 23.868 35.817 76.057 1.00 66.69 398 ALA A O 1
ATOM 2126 N N . LEU A 1 331 ? 23.647 35.775 78.288 1.00 73.56 399 LEU A N 1
ATOM 2127 C CA . LEU A 1 331 ? 22.204 35.863 78.179 1.00 70.24 399 LEU A CA 1
ATOM 2128 C C . LEU A 1 331 ? 21.784 37.079 77.349 1.00 64.24 399 LEU A C 1
ATOM 2129 O O . LEU A 1 331 ? 20.917 36.956 76.478 1.00 61.08 399 LEU A O 1
ATOM 2134 N N . GLY A 1 332 ? 22.396 38.240 77.616 1.00 63.83 400 GLY A N 1
ATOM 2135 C CA . GLY A 1 332 ? 22.197 39.450 76.797 1.00 58.00 400 GLY A CA 1
ATOM 2136 C C . GLY A 1 332 ? 22.522 39.241 75.323 1.00 54.50 400 GLY A C 1
ATOM 2137 O O . GLY A 1 332 ? 21.748 39.571 74.454 1.00 50.71 400 GLY A O 1
ATOM 2138 N N . LYS A 1 333 ? 23.669 38.660 75.037 1.00 57.69 401 LYS A N 1
ATOM 2139 C CA . LYS A 1 333 ? 24.021 38.296 73.663 1.00 56.25 401 LYS A CA 1
ATOM 2140 C C . LYS A 1 333 ? 22.908 37.499 72.955 1.00 53.73 401 LYS A C 1
ATOM 2141 O O . LYS A 1 333 ? 22.629 37.738 71.772 1.00 50.67 401 LYS A O 1
ATOM 2147 N N . ALA A 1 334 ? 22.253 36.607 73.703 1.00 55.82 402 ALA A N 1
ATOM 2148 C CA . ALA A 1 334 ? 21.208 35.718 73.170 1.00 55.25 402 ALA A CA 1
ATOM 2149 C C . ALA A 1 334 ? 19.811 36.367 73.207 1.00 52.45 402 ALA A C 1
ATOM 2150 O O . ALA A 1 334 ? 18.877 35.853 72.599 1.00 52.71 402 ALA A O 1
ATOM 2152 N N . SER A 1 335 ? 19.682 37.489 73.901 1.00 50.76 403 SER A N 1
ATOM 2153 C CA . SER A 1 335 ? 18.392 38.164 74.058 1.00 49.00 403 SER A CA 1
ATOM 2154 C C . SER A 1 335 ? 18.108 39.318 73.086 1.00 43.73 403 SER A C 1
ATOM 2155 O O . SER A 1 335 ? 16.948 39.763 72.936 1.00 42.61 403 SER A O 1
ATOM 2158 N N . LEU A 1 336 ? 19.152 39.802 72.434 1.00 40.91 404 LEU A N 1
ATOM 2159 C CA . LEU A 1 336 ? 18.985 40.830 71.428 1.00 37.39 404 LEU A CA 1
ATOM 2160 C C . LEU A 1 336 ? 17.979 40.441 70.352 1.00 37.25 404 LEU A C 1
ATOM 2161 O O . LEU A 1 336 ? 17.249 41.303 69.872 1.00 36.54 404 LEU A O 1
ATOM 2166 N N . LYS A 1 337 ? 17.919 39.171 69.962 1.00 39.37 405 LYS A N 1
ATOM 2167 C CA . LYS A 1 337 ? 16.958 38.772 68.932 1.00 40.15 405 LYS A CA 1
ATOM 2168 C C . LYS A 1 337 ? 15.507 38.870 69.441 1.00 42.32 405 LYS A C 1
ATOM 2169 O O . LYS A 1 337 ? 14.596 39.149 68.665 1.00 42.24 405 LYS A O 1
ATOM 2175 N N . ASP A 1 338 ? 15.311 38.676 70.745 1.00 44.83 406 ASP A N 1
ATOM 2176 C CA . ASP A 1 338 ? 14.003 38.831 71.356 1.00 47.85 406 ASP A CA 1
ATOM 2177 C C . ASP A 1 338 ? 13.578 40.300 71.447 1.00 46.49 406 ASP A C 1
ATOM 2178 O O . ASP A 1 338 ? 12.395 40.591 71.639 1.00 47.68 406 ASP A O 1
ATOM 2183 N N . LEU A 1 339 ? 14.529 41.233 71.306 1.00 44.03 407 LEU A N 1
ATOM 2184 C CA . LEU A 1 339 ? 14.161 42.625 71.193 1.00 42.25 407 LEU A CA 1
ATOM 2185 C C . LEU A 1 339 ? 14.165 43.013 69.730 1.00 41.23 407 LEU A C 1
ATOM 2186 O O . LEU A 1 339 ? 14.076 44.207 69.394 1.00 40.53 407 LEU A O 1
ATOM 2191 N N . GLY A 1 340 ? 14.249 42.019 68.851 1.00 42.03 408 GLY A N 1
ATOM 2192 C CA . GLY A 1 340 ? 14.298 42.279 67.413 1.00 42.23 408 GLY A CA 1
ATOM 2193 C C . GLY A 1 340 ? 15.493 43.128 67.014 1.00 40.63 408 GLY A C 1
ATOM 2194 O O . GLY A 1 340 ? 15.421 43.893 66.066 1.00 40.72 408 GLY A O 1
ATOM 2195 N N . LEU A 1 341 ? 16.599 42.973 67.743 1.00 40.73 409 LEU A N 1
ATOM 2196 C CA . LEU A 1 341 ? 17.839 43.689 67.493 1.00 40.40 409 LEU A CA 1
ATOM 2197 C C . LEU A 1 341 ? 19.012 42.730 67.182 1.00 42.55 409 LEU A C 1
ATOM 2198 O O . LEU A 1 341 ? 19.001 41.561 67.539 1.00 44.46 409 LEU A O 1
ATOM 2203 N N . ASN A 1 342 ? 19.999 43.265 66.468 1.00 44.00 410 ASN A N 1
ATOM 2204 C CA . ASN A 1 342 ? 21.283 42.638 66.184 1.00 45.75 410 ASN A CA 1
ATOM 2205 C C . ASN A 1 342 ? 22.376 43.358 66.870 1.00 45.50 410 ASN A C 1
ATOM 2206 O O . ASN A 1 342 ? 22.409 44.559 66.824 1.00 46.24 410 ASN A O 1
ATOM 2211 N N . ALA A 1 343 ? 23.292 42.640 67.482 1.00 47.31 411 ALA A N 1
ATOM 2212 C CA . ALA A 1 343 ? 24.591 43.199 67.849 1.00 49.46 411 ALA A CA 1
ATOM 2213 C C . ALA A 1 343 ? 25.181 43.867 66.611 1.00 50.78 411 ALA A C 1
ATOM 2214 O O . ALA A 1 343 ? 25.255 43.256 65.567 1.00 52.51 411 ALA A O 1
ATOM 2216 N N . GLY A 1 344 ? 25.578 45.122 66.718 1.00 51.31 412 GLY A N 1
ATOM 2217 C CA . GLY A 1 344 ? 26.165 45.834 65.579 1.00 53.73 412 GLY A CA 1
ATOM 2218 C C . GLY A 1 344 ? 26.036 47.341 65.727 1.00 53.17 412 GLY A C 1
ATOM 2219 O O . GLY A 1 344 ? 25.548 47.837 66.752 1.00 49.83 412 GLY A O 1
ATOM 2220 N N . MET A 1 345 ? 26.485 48.056 64.702 1.00 55.67 413 MET A N 1
ATOM 2221 C CA . MET A 1 345 ? 26.412 49.507 64.671 1.00 56.23 413 MET A CA 1
ATOM 2222 C C . MET A 1 345 ? 25.372 49.894 63.645 1.00 53.76 413 MET A C 1
ATOM 2223 O O . MET A 1 345 ? 25.373 49.351 62.562 1.00 55.21 413 MET A O 1
ATOM 2228 N N . VAL A 1 346 ? 24.481 50.827 63.971 1.00 50.59 414 VAL A N 1
ATOM 2229 C CA . VAL A 1 346 ? 23.561 51.355 62.953 1.00 49.43 414 VAL A CA 1
ATOM 2230 C C . VAL A 1 346 ? 23.747 52.820 62.932 1.00 50.28 414 VAL A C 1
ATOM 2231 O O . VAL A 1 346 ? 23.987 53.409 63.966 1.00 49.42 414 VAL A O 1
ATOM 2235 N N . GLN A 1 347 ? 23.638 53.394 61.741 1.00 52.62 415 GLN A N 1
ATOM 2236 C CA . GLN A 1 347 ? 23.792 54.821 61.544 1.00 54.61 415 GLN A CA 1
ATOM 2237 C C . GLN A 1 347 ? 22.639 55.416 60.766 1.00 53.97 415 GLN A C 1
ATOM 2238 O O . GLN A 1 347 ? 22.167 54.866 59.779 1.00 55.30 415 GLN A O 1
ATOM 2244 N N . SER A 1 348 ? 22.218 56.593 61.189 1.00 52.85 416 SER A N 1
ATOM 2245 C CA . SER A 1 348 ? 21.319 57.397 60.383 1.00 54.06 416 SER A CA 1
ATOM 2246 C C . SER A 1 348 ? 21.949 57.656 59.024 1.00 60.58 416 SER A C 1
ATOM 2247 O O . SER A 1 348 ? 23.175 57.743 58.902 1.00 64.34 416 SER A O 1
ATOM 2250 N N . TYR A 1 349 ? 21.108 57.809 58.010 1.00 42.81 417 TYR A N 1
ATOM 2251 C CA . TYR A 1 349 ? 21.540 58.317 56.713 1.00 41.07 417 TYR A CA 1
ATOM 2252 C C . TYR A 1 349 ? 22.364 59.572 56.905 1.00 41.25 417 TYR A C 1
ATOM 2253 O O . TYR A 1 349 ? 23.464 59.702 56.342 1.00 41.07 417 TYR A O 1
ATOM 2262 N N . GLU A 1 350 ? 21.816 60.492 57.687 1.00 42.11 418 GLU A N 1
ATOM 2263 C CA . GLU A 1 350 ? 22.468 61.760 57.981 1.00 42.80 418 GLU A CA 1
ATOM 2264 C C . GLU A 1 350 ? 23.828 61.495 58.585 1.00 43.04 418 GLU A C 1
ATOM 2265 O O . GLU A 1 350 ? 24.802 62.041 58.147 1.00 42.03 418 GLU A O 1
ATOM 2271 N N . ALA A 1 351 ? 23.907 60.619 59.572 1.00 44.82 419 ALA A N 1
ATOM 2272 C CA . ALA A 1 351 ? 25.193 60.338 60.180 1.00 46.87 419 ALA A CA 1
ATOM 2273 C C . ALA A 1 351 ? 26.233 59.707 59.207 1.00 47.21 419 ALA A C 1
ATOM 2274 O O . ALA A 1 351 ? 27.426 59.910 59.414 1.00 48.67 419 ALA A O 1
ATOM 2276 N N . SER A 1 352 ? 25.778 59.011 58.150 1.00 47.40 420 SER A N 1
ATOM 2277 C CA . SER A 1 352 ? 26.624 58.229 57.238 1.00 47.98 420 SER A CA 1
ATOM 2278 C C . SER A 1 352 ? 26.681 58.753 55.815 1.00 47.68 420 SER A C 1
ATOM 2279 O O . SER A 1 352 ? 27.480 58.283 54.982 1.00 48.08 420 SER A O 1
ATOM 2282 N N . GLN A 1 353 ? 25.861 59.737 55.512 1.00 48.17 421 GLN A N 1
ATOM 2283 C CA . GLN A 1 353 ? 25.948 60.378 54.202 1.00 48.19 421 GLN A CA 1
ATOM 2284 C C . GLN A 1 353 ? 27.351 60.770 53.766 1.00 48.75 421 GLN A C 1
ATOM 2285 O O . GLN A 1 353 ? 27.678 60.595 52.621 1.00 48.31 421 GLN A O 1
ATOM 2291 N N . ASN A 1 354 ? 28.150 61.333 54.662 1.00 51.10 422 ASN A N 1
ATOM 2292 C CA . ASN A 1 354 ? 29.430 61.970 54.274 1.00 52.73 422 ASN A CA 1
ATOM 2293 C C . ASN A 1 354 ? 30.503 60.968 53.807 1.00 53.06 422 ASN A C 1
ATOM 2294 O O . ASN A 1 354 ? 31.365 61.294 53.018 1.00 52.32 422 ASN A O 1
ATOM 2299 N N . THR A 1 355 ? 30.407 59.740 54.297 1.00 54.39 423 THR A N 1
ATOM 2300 C CA . THR A 1 355 ? 31.397 58.708 54.040 1.00 55.49 423 THR A CA 1
ATOM 2301 C C . THR A 1 355 ? 30.842 57.740 52.996 1.00 54.55 423 THR A C 1
ATOM 2302 O O . THR A 1 355 ? 31.467 57.488 51.979 1.00 55.14 423 THR A O 1
ATOM 2306 N N . LEU A 1 356 ? 29.640 57.234 53.229 1.00 54.04 424 LEU A N 1
ATOM 2307 C CA . LEU A 1 356 ? 29.052 56.231 52.350 1.00 53.56 424 LEU A CA 1
ATOM 2308 C C . LEU A 1 356 ? 28.373 56.757 51.104 1.00 52.83 424 LEU A C 1
ATOM 2309 O O . LEU A 1 356 ? 28.353 56.036 50.110 1.00 53.42 424 LEU A O 1
ATOM 2314 N N . PHE A 1 357 ? 27.820 57.976 51.129 1.00 52.17 425 PHE A N 1
ATOM 2315 C CA . PHE A 1 357 ? 26.861 58.385 50.090 1.00 51.38 425 PHE A CA 1
ATOM 2316 C C . PHE A 1 357 ? 27.062 59.709 49.392 1.00 51.59 425 PHE A C 1
ATOM 2317 O O . PHE A 1 357 ? 26.115 60.392 49.076 1.00 51.16 425 PHE A O 1
ATOM 2325 N N . MET A 1 358 ? 28.280 60.094 49.101 1.00 54.13 426 MET A N 1
ATOM 2326 C CA . MET A 1 358 ? 28.461 61.211 48.181 1.00 54.67 426 MET A CA 1
ATOM 2327 C C . MET A 1 358 ? 27.635 60.943 46.922 1.00 54.05 426 MET A C 1
ATOM 2328 O O . MET A 1 358 ? 27.570 59.799 46.436 1.00 55.05 426 MET A O 1
ATOM 2333 N N . SER A 1 359 ? 26.964 61.973 46.419 1.00 52.90 427 SER A N 1
ATOM 2334 C CA . SER A 1 359 ? 26.267 61.852 45.157 1.00 52.34 427 SER A CA 1
ATOM 2335 C C . SER A 1 359 ? 26.697 62.956 44.223 1.00 51.56 427 SER A C 1
ATOM 2336 O O . SER A 1 359 ? 26.965 64.061 44.665 1.00 51.94 427 SER A O 1
ATOM 2339 N N . LYS A 1 360 ? 26.766 62.643 42.935 1.00 50.93 428 LYS A N 1
ATOM 2340 C CA . LYS A 1 360 ? 26.922 63.639 41.867 1.00 50.13 428 LYS A CA 1
ATOM 2341 C C . LYS A 1 360 ? 25.961 63.287 40.731 1.00 49.08 428 LYS A C 1
ATOM 2342 O O . LYS A 1 360 ? 25.924 62.151 40.300 1.00 49.28 428 LYS A O 1
ATOM 2348 N N . ASN A 1 361 ? 25.204 64.264 40.237 1.00 47.98 429 ASN A N 1
ATOM 2349 C CA . ASN A 1 361 ? 24.367 64.060 39.059 1.00 46.80 429 ASN A CA 1
ATOM 2350 C C . ASN A 1 361 ? 25.201 64.208 37.790 1.00 46.36 429 ASN A C 1
ATOM 2351 O O . ASN A 1 361 ? 25.935 65.166 37.647 1.00 45.94 429 ASN A O 1
ATOM 2356 N N . LEU A 1 362 ? 25.108 63.227 36.892 1.00 46.06 430 LEU A N 1
ATOM 2357 C CA . LEU A 1 362 ? 25.783 63.270 35.576 1.00 45.82 430 LEU A CA 1
ATOM 2358 C C . LEU A 1 362 ? 24.848 63.734 34.438 1.00 46.15 430 LEU A C 1
ATOM 2359 O O . LEU A 1 362 ? 25.286 64.326 33.448 1.00 46.71 430 LEU A O 1
ATOM 2364 N N . GLN A 1 363 ? 23.560 63.462 34.600 1.00 45.50 431 GLN A N 1
ATOM 2365 C CA . GLN A 1 363 ? 22.551 63.805 33.610 1.00 45.92 431 GLN A CA 1
ATOM 2366 C C . GLN A 1 363 ? 21.196 63.965 34.296 1.00 45.84 431 GLN A C 1
ATOM 2367 O O . GLN A 1 363 ? 20.776 63.083 35.031 1.00 44.46 431 GLN A O 1
ATOM 2373 N N . LYS A 1 364 ? 20.525 65.087 34.046 1.00 46.61 432 LYS A N 1
ATOM 2374 C CA . LYS A 1 364 ? 19.242 65.361 34.701 1.00 47.24 432 LYS A CA 1
ATOM 2375 C C . LYS A 1 364 ? 18.085 64.861 33.885 1.00 47.65 432 LYS A C 1
ATOM 2376 O O . LYS A 1 364 ? 17.949 65.227 32.715 1.00 49.03 432 LYS A O 1
ATOM 2382 N N . ALA A 1 365 ? 17.249 64.049 34.523 1.00 46.93 433 ALA A N 1
ATOM 2383 C CA . ALA A 1 365 ? 15.929 63.710 33.998 1.00 47.91 433 ALA A CA 1
ATOM 2384 C C . ALA A 1 365 ? 15.303 64.972 33.490 1.00 48.56 433 ALA A C 1
ATOM 2385 O O . ALA A 1 365 ? 15.419 66.015 34.134 1.00 48.64 433 ALA A O 1
ATOM 2387 N N . SER A 1 366 ? 14.652 64.889 32.334 1.00 49.98 434 SER A N 1
ATOM 2388 C CA . SER A 1 366 ? 14.059 66.066 31.682 1.00 51.14 434 SER A CA 1
ATOM 2389 C C . SER A 1 366 ? 13.015 65.655 30.661 1.00 52.49 434 SER A C 1
ATOM 2390 O O . SER A 1 366 ? 13.084 64.567 30.110 1.00 52.60 434 SER A O 1
ATOM 2393 N N . ASP A 1 367 ? 12.029 66.523 30.449 1.00 61.23 435 ASP A N 1
ATOM 2394 C CA . ASP A 1 367 ? 10.960 66.297 29.478 1.00 59.23 435 ASP A CA 1
ATOM 2395 C C . ASP A 1 367 ? 11.553 66.561 28.093 1.00 57.80 435 ASP A C 1
ATOM 2396 O O . ASP A 1 367 ? 12.534 67.250 27.972 1.00 59.85 435 ASP A O 1
ATOM 2401 N N . SER A 1 368 ? 10.968 65.983 27.058 1.00 55.84 436 SER A N 1
ATOM 2402 C CA . SER A 1 368 ? 11.281 66.343 25.674 1.00 56.16 436 SER A CA 1
ATOM 2403 C C . SER A 1 368 ? 10.658 67.675 25.319 1.00 59.87 436 SER A C 1
ATOM 2404 O O . SER A 1 368 ? 9.615 68.054 25.863 1.00 62.33 436 SER A O 1
ATOM 2407 N N . ALA A 1 369 ? 11.264 68.370 24.372 1.00 62.01 437 ALA A N 1
ATOM 2408 C CA . ALA A 1 369 ? 10.749 69.669 23.940 1.00 67.03 437 ALA A CA 1
ATOM 2409 C C . ALA A 1 369 ? 10.920 69.779 22.440 1.00 67.68 437 ALA A C 1
ATOM 2410 O O . ALA A 1 369 ? 12.015 69.490 21.909 1.00 66.79 437 ALA A O 1
ATOM 2412 N N . PHE A 1 370 ? 9.839 70.203 21.776 1.00 69.77 438 PHE A N 1
ATOM 2413 C CA . PHE A 1 370 ? 9.762 70.211 20.313 1.00 70.25 438 PHE A CA 1
ATOM 2414 C C . PHE A 1 370 ? 8.594 71.086 19.868 1.00 75.08 438 PHE A C 1
ATOM 2415 O O . PHE A 1 370 ? 7.856 71.599 20.704 1.00 78.10 438 PHE A O 1
ATOM 2423 N N . THR A 1 371 ? 8.427 71.242 18.553 1.00 76.91 439 THR A N 1
ATOM 2424 C CA . THR A 1 371 ? 7.401 72.114 17.989 1.00 82.46 439 THR A CA 1
ATOM 2425 C C . THR A 1 371 ? 6.921 71.663 16.607 1.00 82.27 439 THR A C 1
ATOM 2426 O O . THR A 1 371 ? 7.730 71.432 15.716 1.00 80.72 439 THR A O 1
ATOM 2430 N N . TYR A 1 372 ? 5.600 71.555 16.438 1.00 85.15 440 TYR A N 1
ATOM 2431 C CA . TYR A 1 372 ? 4.979 71.506 15.103 1.00 87.36 440 TYR A CA 1
ATOM 2432 C C . TYR A 1 372 ? 5.036 72.892 14.436 1.00 93.35 440 TYR A C 1
ATOM 2433 O O . TYR A 1 372 ? 4.048 73.653 14.431 1.00 99.23 440 TYR A O 1
ATOM 2442 N N . ILE A 1 377 ? 4.876 72.820 22.403 1.00 88.52 445 ILE A N 1
ATOM 2443 C CA . ILE A 1 377 ? 4.622 71.424 22.819 1.00 83.41 445 ILE A CA 1
ATOM 2444 C C . ILE A 1 377 ? 5.817 70.720 23.517 1.00 77.57 445 ILE A C 1
ATOM 2445 O O . ILE A 1 377 ? 6.935 70.712 22.996 1.00 75.24 445 ILE A O 1
ATOM 2447 N N . THR A 1 378 ? 5.566 70.129 24.695 1.00 76.93 446 THR A N 1
ATOM 2448 C CA . THR A 1 378 ? 6.579 69.361 25.477 1.00 71.75 446 THR A CA 1
ATOM 2449 C C . THR A 1 378 ? 5.911 68.098 26.029 1.00 69.42 446 THR A C 1
ATOM 2450 O O . THR A 1 378 ? 4.702 68.054 26.131 1.00 72.71 446 THR A O 1
ATOM 2454 N N . ARG A 1 379 ? 6.706 67.087 26.378 1.00 64.98 447 ARG A N 1
ATOM 2455 C CA . ARG A 1 379 ? 6.214 65.756 26.823 1.00 63.77 447 ARG A CA 1
ATOM 2456 C C . ARG A 1 379 ? 7.294 64.988 27.630 1.00 59.71 447 ARG A C 1
ATOM 2457 O O . ARG A 1 379 ? 8.480 65.184 27.427 1.00 56.18 447 ARG A O 1
ATOM 2465 N N . PRO A 1 380 ? 6.866 64.081 28.523 1.00 60.10 448 PRO A N 1
ATOM 2466 C CA . PRO A 1 380 ? 7.784 63.451 29.472 1.00 57.71 448 PRO A CA 1
ATOM 2467 C C . PRO A 1 380 ? 8.576 62.281 28.897 1.00 54.99 448 PRO A C 1
ATOM 2468 O O . PRO A 1 380 ? 9.406 61.694 29.597 1.00 54.16 448 PRO A O 1
ATOM 2472 N N . THR A 1 381 ? 8.306 61.928 27.646 1.00 54.54 449 THR A N 1
ATOM 2473 C CA . THR A 1 381 ? 9.040 60.868 26.973 1.00 52.80 449 THR A CA 1
ATOM 2474 C C . THR A 1 381 ? 9.239 61.221 25.513 1.00 52.97 449 THR A C 1
ATOM 2475 O O . THR A 1 381 ? 8.707 62.224 25.026 1.00 53.18 449 THR A O 1
ATOM 2479 N N . ASN A 1 382 ? 10.051 60.396 24.844 1.00 53.49 450 ASN A N 1
ATOM 2480 C CA . ASN A 1 382 ? 10.394 60.590 23.439 1.00 54.00 450 ASN A CA 1
ATOM 2481 C C . ASN A 1 382 ? 9.338 59.956 22.514 1.00 56.51 450 ASN A C 1
ATOM 2482 O O . ASN A 1 382 ? 9.374 60.104 21.294 1.00 56.15 450 ASN A O 1
ATOM 2487 N N . GLU A 1 383 ? 8.395 59.258 23.130 1.00 59.47 451 GLU A N 1
ATOM 2488 C CA . GLU A 1 383 ? 7.359 58.557 22.405 1.00 64.33 451 GLU A CA 1
ATOM 2489 C C . GLU A 1 383 ? 6.184 59.519 22.357 1.00 65.31 451 GLU A C 1
ATOM 2490 O O . GLU A 1 383 ? 5.535 59.714 23.359 1.00 67.24 451 GLU A O 1
ATOM 2496 N N . VAL A 1 384 ? 5.958 60.164 21.217 1.00 65.52 452 VAL A N 1
ATOM 2497 C CA . VAL A 1 384 ? 4.993 61.259 21.132 1.00 67.78 452 VAL A CA 1
ATOM 2498 C C . VAL A 1 384 ? 3.840 60.942 20.196 1.00 73.96 452 VAL A C 1
ATOM 2499 O O . VAL A 1 384 ? 3.856 61.312 19.022 1.00 74.59 452 VAL A O 1
ATOM 2503 N N . ASN A 1 385 ? 2.831 60.255 20.732 1.00 79.78 453 ASN A N 1
ATOM 2504 C CA . ASN A 1 385 ? 1.628 59.957 19.991 1.00 87.18 453 ASN A CA 1
ATOM 2505 C C . ASN A 1 385 ? 0.469 60.756 20.574 1.00 92.23 453 ASN A C 1
ATOM 2506 O O . ASN A 1 385 ? -0.362 61.284 19.838 1.00 97.34 453 ASN A O 1
ATOM 2511 N N . VAL A 1 391 ? -0.022 58.889 12.913 1.00 105.11 459 VAL A N 1
ATOM 2512 C CA . VAL A 1 391 ? 0.703 60.016 13.516 1.00 97.18 459 VAL A CA 1
ATOM 2513 C C . VAL A 1 391 ? 1.628 59.649 14.690 1.00 91.41 459 VAL A C 1
ATOM 2514 O O . VAL A 1 391 ? 1.843 60.476 15.573 1.00 87.86 459 VAL A O 1
ATOM 2516 N N . ASN A 1 392 ? 2.192 58.439 14.696 1.00 91.85 460 ASN A N 1
ATOM 2517 C CA . ASN A 1 392 ? 3.099 58.000 15.787 1.00 87.16 460 ASN A CA 1
ATOM 2518 C C . ASN A 1 392 ? 4.531 58.476 15.569 1.00 80.07 460 ASN A C 1
ATOM 2519 O O . ASN A 1 392 ? 5.068 58.318 14.481 1.00 80.51 460 ASN A O 1
ATOM 2524 N N . ILE A 1 393 ? 5.158 59.032 16.607 1.00 74.68 461 ILE A N 1
ATOM 2525 C CA . ILE A 1 393 ? 6.510 59.598 16.491 1.00 69.05 461 ILE A CA 1
ATOM 2526 C C . ILE A 1 393 ? 7.375 59.213 17.664 1.00 66.10 461 ILE A C 1
ATOM 2527 O O . ILE A 1 393 ? 6.947 59.311 18.797 1.00 65.37 461 ILE A O 1
ATOM 2532 N N . THR A 1 394 ? 8.607 58.802 17.389 1.00 65.45 462 THR A N 1
ATOM 2533 C CA . THR A 1 394 ? 9.630 58.667 18.426 1.00 62.96 462 THR A CA 1
ATOM 2534 C C . THR A 1 394 ? 10.718 59.707 18.167 1.00 61.05 462 THR A C 1
ATOM 2535 O O . THR A 1 394 ? 11.235 59.778 17.071 1.00 63.07 462 THR A O 1
ATOM 2539 N N . LEU A 1 395 ? 11.051 60.519 19.161 1.00 58.97 463 LEU A N 1
ATOM 2540 C CA . LEU A 1 395 ? 12.103 61.494 18.996 1.00 59.25 463 LEU A CA 1
ATOM 2541 C C . LEU A 1 395 ? 13.439 60.816 19.277 1.00 61.20 463 LEU A C 1
ATOM 2542 O O . LEU A 1 395 ? 13.595 60.126 20.292 1.00 61.44 463 LEU A O 1
ATOM 2547 N N . GLU A 1 396 ? 14.402 61.023 18.379 1.00 63.77 464 GLU A N 1
ATOM 2548 C CA . GLU A 1 396 ? 15.726 60.427 18.508 1.00 66.95 464 GLU A CA 1
ATOM 2549 C C . GLU A 1 396 ? 16.868 61.430 18.572 1.00 68.58 464 GLU A C 1
ATOM 2550 O O . GLU A 1 396 ? 17.919 61.112 19.139 1.00 71.35 464 GLU A O 1
ATOM 2556 N N . GLN A 1 397 ? 16.693 62.603 17.956 1.00 67.64 465 GLN A N 1
ATOM 2557 C CA . GLN A 1 397 ? 17.722 63.642 17.984 1.00 70.36 465 GLN A CA 1
ATOM 2558 C C . GLN A 1 397 ? 17.186 65.043 17.919 1.00 69.29 465 GLN A C 1
ATOM 2559 O O . GLN A 1 397 ? 16.108 65.292 17.410 1.00 66.42 465 GLN A O 1
ATOM 2565 N N . THR A 1 398 ? 17.998 65.974 18.396 1.00 72.97 466 THR A N 1
ATOM 2566 C CA . THR A 1 398 ? 17.690 67.383 18.248 1.00 74.99 466 THR A CA 1
ATOM 2567 C C . THR A 1 398 ? 17.862 67.770 16.781 1.00 78.64 466 THR A C 1
ATOM 2568 O O . THR A 1 398 ? 18.444 67.014 15.991 1.00 81.15 466 THR A O 1
ATOM 2572 N N . THR A 1 399 ? 17.337 68.930 16.411 1.00 80.15 467 THR A N 1
ATOM 2573 C CA . THR A 1 399 ? 17.509 69.447 15.052 1.00 84.05 467 THR A CA 1
ATOM 2574 C C . THR A 1 399 ? 18.163 70.820 15.081 1.00 91.64 467 THR A C 1
ATOM 2575 O O . THR A 1 399 ? 18.167 71.487 16.111 1.00 93.21 467 THR A O 1
ATOM 2579 N N . GLU A 1 400 ? 18.709 71.240 13.946 1.00 97.50 468 GLU A N 1
ATOM 2580 C CA . GLU A 1 400 ? 19.313 72.566 13.826 1.00 106.54 468 GLU A CA 1
ATOM 2581 C C . GLU A 1 400 ? 18.258 73.599 13.404 1.00 107.44 468 GLU A C 1
ATOM 2582 O O . GLU A 1 400 ? 17.466 73.329 12.494 1.00 103.90 468 GLU A O 1
ATOM 2588 N N . PRO A 1 401 ? 18.247 74.790 14.049 1.00 113.45 469 PRO A N 1
ATOM 2589 C CA . PRO A 1 401 ? 17.327 75.881 13.666 1.00 116.33 469 PRO A CA 1
ATOM 2590 C C . PRO A 1 401 ? 17.159 76.053 12.145 1.00 118.49 469 PRO A C 1
ATOM 2591 O O . PRO A 1 401 ? 18.157 76.100 11.417 1.00 124.29 469 PRO A O 1
ATOM 2595 N N . ASN A 1 402 ? 15.906 76.138 11.691 1.00 114.58 470 ASN A N 1
ATOM 2596 C CA . ASN A 1 402 ? 15.557 76.323 10.258 1.00 116.47 470 ASN A CA 1
ATOM 2597 C C . ASN A 1 402 ? 15.900 75.124 9.346 1.00 112.14 470 ASN A C 1
ATOM 2598 O O . ASN A 1 402 ? 16.101 75.290 8.135 1.00 116.24 470 ASN A O 1
ATOM 2600 N N . LYS A 1 403 ? 15.960 73.930 9.939 1.00 104.56 471 LYS A N 1
ATOM 2601 C CA . LYS A 1 403 ? 16.251 72.685 9.216 1.00 100.97 471 LYS A CA 1
ATOM 2602 C C . LYS A 1 403 ? 15.664 71.525 10.030 1.00 92.06 471 LYS A C 1
ATOM 2603 O O . LYS A 1 403 ? 16.404 70.721 10.612 1.00 91.06 471 LYS A O 1
ATOM 2605 N N . PRO A 1 404 ? 14.326 71.443 10.082 1.00 86.91 472 PRO A N 1
ATOM 2606 C CA . PRO A 1 404 ? 13.626 70.521 10.962 1.00 79.86 472 PRO A CA 1
ATOM 2607 C C . PRO A 1 404 ? 13.231 69.221 10.274 1.00 75.82 472 PRO A C 1
ATOM 2608 O O . PRO A 1 404 ? 13.351 69.099 9.063 1.00 78.55 472 PRO A O 1
ATOM 2612 N N . ALA A 1 405 ? 12.742 68.270 11.054 1.00 70.43 473 ALA A N 1
ATOM 2613 C CA . ALA A 1 405 ? 12.229 67.019 10.520 1.00 67.99 473 ALA A CA 1
ATOM 2614 C C . ALA A 1 405 ? 10.903 67.264 9.808 1.00 68.28 473 ALA A C 1
ATOM 2615 O O . ALA A 1 405 ? 10.010 67.909 10.344 1.00 67.30 473 ALA A O 1
ATOM 2617 N N . ILE A 1 406 ? 10.800 66.744 8.591 1.00 70.15 474 ILE A N 1
ATOM 2618 C CA . ILE A 1 406 ? 9.579 66.824 7.815 1.00 71.31 474 ILE A CA 1
ATOM 2619 C C . ILE A 1 406 ? 9.067 65.427 7.548 1.00 70.78 474 ILE A C 1
ATOM 2620 O O . ILE A 1 406 ? 9.660 64.665 6.808 1.00 72.46 474 ILE A O 1
ATOM 2625 N N . ILE A 1 407 ? 7.953 65.108 8.173 1.00 69.77 475 ILE A N 1
ATOM 2626 C CA . ILE A 1 407 ? 7.184 63.935 7.840 1.00 71.58 475 ILE A CA 1
ATOM 2627 C C . ILE A 1 407 ? 6.304 64.313 6.652 1.00 75.74 475 ILE A C 1
ATOM 2628 O O . ILE A 1 407 ? 5.598 65.321 6.686 1.00 76.37 475 ILE A O 1
ATOM 2633 N N . SER A 1 408 ? 6.358 63.513 5.596 1.00 79.20 476 SER A N 1
ATOM 2634 C CA . SER A 1 408 ? 5.607 63.802 4.372 1.00 83.97 476 SER A CA 1
ATOM 2635 C C . SER A 1 408 ? 5.285 62.529 3.594 1.00 88.59 476 SER A C 1
ATOM 2636 O O . SER A 1 408 ? 5.577 61.423 4.043 1.00 88.07 476 SER A O 1
#

Sequence (366 aa):
VTGDALSASDIKVDVQNLAQGDINELGAKFSSRDDIFSQVDTTLKFYTQNKDYAVNIKAGMTLGDVAQSITDATNGEVMGIVMKTGGNDPYQLMVNTKNTGEDNRVYFGSHLQSTLTNKNALSLGVDGSGKSEVSLNLKGADGNMHEVPIMLELPESASIKQKNTAIQKAMEQALENDPNFKNLIANGDISIDTLHGGESLIINDRRGGNIEVKGSKAKELGFLQTTTQESDLLKSSRTIKEGKLEGVVSLNGQKLNTDAIIQAINAKEGLSAFKNAEGKLVINSKTGMLTIKGEDALGKASLKDLGLNAGMVQSYEASQNTLFMSKNLQKASDSAFTYITRPTNEVNVNITLEQTTEPNKPAIIS

Radius of gyration: 24.72 Å; Cα contacts (8 Å, |Δi|>4): 908; chains: 1; bounding box: 44×58×77 Å

Foldseek 3Di:
DDDDFKDFCLFFKFWAFAWFWWKKWWFDFAQDQFAFLAQAWEWWWKDFLRDIFTQIDHGRDGNVRVQVSLCVRVVNQWGFDWDADDDDRGTITMIIGPFFAQRGFMFTADKFKFFDPFQAWDFFQADPVRHTQKWKWWQFPVRDTDIFRFGDGGHRHPDLQVVQVRSQCSVLVRQCPDPRRVVCVVVVQWHWDAGPNRRMIMTGGNLRTKIFIDHNCPVNRGGPDGIIDPDFFDKAPDQQAPDDQDAWKDKPHQIDVVCVVQVSQCPDPFKHWDADPVRIITMHGPLQKIAIGTPDPSRQVRCVSNNHDGGMTGYSSNCCVRNTDMDIPDGRHWIDMPSDIGRHQFDDSTMGTDRGDDPPGTDRDD

Secondary structure (DSSP, 8-state):
--TTSEEE--EEEEEEE--B--EEEEEEEES-TTSBS-SSBEEEEEEETTEEEEEEE-TT-BHHHHHHHHHHHTTTSEEEEEEE-SSSS-EEEEEEESS-SGGG--EESEEEE--------EEE-B-TTS-BSSEEEEE-TTSSEEEEE--EEE---SSHHHHHHHHHHHHHHHHHHSTTTHHHHHTTSEEEEEEGGGTEEEEEETT---EEEESTTHHHHT-SS-B-----SEE-SSPPPSS---S-EEETTEE---HHHHHHHHTSTTEEEEE-TTS-EEEEETTSEEEEEESSHHHHHHGGGGT--SEEEE-HHHHHHHH--EEEEE--B-EEEE--EESSSB----EEE----BTTB-EEE-

Nearest PDB structures (foldseek):
  6iwy-assembly1_A  TM=1.003E+00  e=3.009E-77  Helicobacter pylori 26695
  6kty-assembly1_A  TM=7.888E-01  e=2.339E-06  Bdellovibrio bacteriovorus HD100
  5h5w-assembly2_B  TM=8.347E-01  e=2.285E-05  Escherichia coli
  6sih-assembly1_A  TM=4.344E-01  e=1.570E-08  Campylobacter jejuni
  5h5v-assembly1_D  TM=4.184E-01  e=3.017E-05  Escherichia coli

InterPro domains:
  IPR003481 Flagellar hook-associated protein 2, N-terminal [PF02465] (18-108)
  IPR010809 Flagellar hook-associated protein 2, C-terminal [PF07195] (433-668)
  IPR010810 Flagellin hook, IN motif [PF07196] (354-388)
  IPR040026 Flagellar hook-associated protein 2 [PTHR30288] (314-681)

Solvent-accessible surface area: 18284 Å² total; per-residue (Å²): 84,71,70,109,6,9,61,44,108,155,56,53,0,28,0,110,78,44,6,67,16,3,51,2,36,1,10,58,80,24,71,37,70,115,54,96,10,2,134,16,33,5,36,0,47,3,23,5,41,94,123,105,30,64,4,89,1,112,54,37,38,33,0,26,67,0,6,100,20,0,34,96,48,5,141,19,66,0,63,9,70,48,104,142,64,48,65,152,50,31,47,10,0,3,0,24,11,132,63,38,0,36,70,20,39,11,19,2,5,7,30,3,47,1,71,6,119,75,27,84,60,7,68,4,24,83,31,99,99,61,57,25,25,0,2,0,17,0,42,1,75,81,49,80,70,52,96,4,66,0,97,30,86,39,100,130,14,98,42,62,83,115,4,1,69,22,2,31,40,14,0,56,109,21,0,96,121,27,117,46,0,33,106,15,28,85,98,24,23,1,30,1,30,44,13,76,64,7,34,1,2,0,0,4,0,54,26,10,0,45,0,50,1,82,36,89,48,6,87,83,2,21,8,113,102,49,62,22,82,135,86,50,23,31,106,3,80,172,75,17,129,97,64,208,55,51,34,52,11,4,5,61,63,58,56,61,113,22,86,66,34,20,137,36,1,77,85,60,96,42,13,52,8,101,63,37,117,110,26,42,2,3,1,44,15,94,88,13,102,1,58,8,33,10,98,61,81,114,0,146,60,15,6,143,35,11,12,15,109,70,32,95,16,30,25,10,69,35,1,6,110,112,28,2,106,22,122,48,87,61,117,3,32,46,0,27,10,67,159,87,87,122,76,43,24,109,15,126,103,68,7,50,5,90,86,74,27,129,128,114,64,49,3,65,29,104

GO terms:
  GO:0009288 bacterial-type flagellum (C, IMP)
  GO:0071978 bacterial-type flagellum-dependent swarming motility (P, IMP)